Protein AF-A0A564YQL5-F1 (afdb_monomer_lite)

Secondary structure (DSSP, 8-state):
---HHHHHHTT-EEEEEEEPTT--HHHHHHHHHHHHHHHHHHSPPPPPEEEEEEE--SSSS---EEEEEEEGGG-HHHH--S--TTTS-EEEESPPPTT--EEEEEEEHHIIIIIIHHHHHHH-----------TTEEETTSSTTSPEEEE---TT--HHHHHHHHHHHHHHHHHHHHHHTTPPTTSHHHHHHHH-GGG--

Organism: Hymenolepis diminuta (NCBI:txid6216)

Structure (mmCIF, N/CA/C/O backbone):
data_AF-A0A564YQL5-F1
#
_entry.id   AF-A0A564YQL5-F1
#
loop_
_atom_site.group_PDB
_atom_site.id
_atom_site.type_symbol
_atom_site.label_atom_id
_atom_site.label_alt_id
_atom_site.label_comp_id
_atom_site.label_asym_id
_atom_site.label_entity_id
_atom_site.label_seq_id
_atom_site.pdbx_PDB_ins_code
_atom_site.Cartn_x
_atom_site.Cartn_y
_atom_site.Cartn_z
_atom_site.occupancy
_atom_site.B_iso_or_equiv
_atom_site.auth_seq_id
_atom_site.auth_comp_id
_atom_site.auth_asym_id
_atom_site.auth_atom_id
_atom_site.pdbx_PDB_model_num
ATOM 1 N N . MET A 1 1 ? -9.753 12.239 30.298 1.00 57.88 1 MET A N 1
ATOM 2 C CA . MET A 1 1 ? -9.026 11.292 29.425 1.00 57.88 1 MET A CA 1
ATOM 3 C C . MET A 1 1 ? -10.009 10.770 28.396 1.00 57.88 1 MET A C 1
ATOM 5 O O . MET A 1 1 ? -11.088 10.356 28.800 1.00 57.88 1 MET A O 1
ATOM 9 N N . SER A 1 2 ? -9.681 10.845 27.106 1.00 73.75 2 SER A N 1
ATOM 10 C CA . SER A 1 2 ? -10.539 10.307 26.041 1.00 73.75 2 SER A CA 1
ATOM 11 C C . SER A 1 2 ? -10.636 8.788 26.146 1.00 73.75 2 SER A C 1
ATOM 13 O O . SER A 1 2 ? -9.661 8.123 26.507 1.00 73.75 2 SER A O 1
ATOM 15 N N . ARG A 1 3 ? -11.812 8.236 25.844 1.00 80.94 3 ARG A N 1
ATOM 16 C CA . ARG A 1 3 ? -12.050 6.788 25.901 1.00 80.94 3 ARG A CA 1
ATOM 17 C C . ARG A 1 3 ? -11.268 6.071 24.806 1.00 80.94 3 ARG A C 1
ATOM 19 O O . ARG A 1 3 ? -11.038 6.623 23.731 1.00 80.94 3 ARG A O 1
ATOM 26 N N . ARG A 1 4 ? -10.896 4.809 25.025 1.00 85.69 4 ARG A N 1
ATOM 27 C CA . ARG A 1 4 ? -10.165 4.024 24.014 1.00 85.69 4 ARG A CA 1
ATOM 28 C C . ARG A 1 4 ? -11.011 3.819 22.765 1.00 85.69 4 ARG A C 1
ATOM 30 O O . ARG A 1 4 ? -10.478 3.833 21.663 1.00 85.69 4 ARG A O 1
ATOM 37 N N . VAL A 1 5 ? -12.330 3.700 22.926 1.00 84.94 5 VAL A N 1
ATOM 38 C CA . VAL A 1 5 ? -13.277 3.639 21.800 1.00 84.94 5 VAL A CA 1
ATOM 39 C C . VAL A 1 5 ? -13.274 4.936 20.986 1.00 84.94 5 VAL A C 1
ATOM 41 O O . VAL A 1 5 ? -13.321 4.890 19.760 1.00 84.94 5 VAL A O 1
ATOM 44 N N . GLU A 1 6 ? -13.189 6.092 21.644 1.00 87.38 6 GLU A N 1
ATOM 45 C CA . GLU A 1 6 ? -13.103 7.392 20.966 1.00 87.38 6 GLU A CA 1
ATOM 46 C C . GLU A 1 6 ? -11.772 7.526 20.225 1.00 87.38 6 GLU A C 1
ATOM 48 O O . GLU A 1 6 ? -11.762 7.880 19.050 1.00 87.38 6 GLU A O 1
ATOM 53 N N . LEU A 1 7 ? -10.662 7.141 20.862 1.00 88.25 7 LEU A N 1
ATOM 54 C CA . LEU A 1 7 ? -9.344 7.105 20.220 1.00 88.25 7 LEU A CA 1
ATOM 55 C C . LEU A 1 7 ? -9.319 6.165 19.009 1.00 88.25 7 LEU A C 1
ATOM 57 O O . LEU A 1 7 ? -8.704 6.484 17.994 1.00 88.25 7 LEU A O 1
ATOM 61 N N . PHE A 1 8 ? -10.008 5.026 19.089 1.00 88.31 8 PHE A N 1
ATOM 62 C CA . PHE A 1 8 ? -10.121 4.094 17.972 1.00 88.31 8 PHE A CA 1
ATOM 63 C C . PHE A 1 8 ? -10.922 4.691 16.807 1.00 88.31 8 PHE A C 1
ATOM 65 O O . PHE A 1 8 ? -10.552 4.510 15.650 1.00 88.31 8 PHE A O 1
ATOM 72 N N . ARG A 1 9 ? -11.975 5.469 17.092 1.00 87.25 9 ARG A N 1
ATOM 73 C CA . ARG A 1 9 ? -12.720 6.216 16.062 1.00 87.25 9 ARG A CA 1
ATOM 74 C C . ARG A 1 9 ? -11.869 7.299 15.400 1.00 87.25 9 ARG A C 1
ATOM 76 O O . ARG A 1 9 ? -12.020 7.523 14.206 1.00 87.25 9 ARG A O 1
ATOM 83 N N . CYS A 1 10 ? -10.935 7.910 16.126 1.00 89.19 10 CYS A N 1
ATOM 84 C CA . CYS A 1 10 ? -9.989 8.864 15.543 1.00 89.19 10 CYS A CA 1
ATOM 85 C C . CYS A 1 10 ? -9.001 8.221 14.552 1.00 89.19 10 CYS A C 1
ATOM 87 O O . CYS A 1 10 ? -8.374 8.938 13.780 1.00 89.19 10 CYS A O 1
ATOM 89 N N . LEU A 1 11 ? -8.861 6.888 14.539 1.00 88.62 11 LEU A N 1
ATOM 90 C CA . LEU A 1 11 ? -7.996 6.166 13.598 1.00 88.62 11 LEU A CA 1
ATOM 91 C C . LEU A 1 11 ? -8.598 6.055 12.181 1.00 88.62 11 LEU A C 1
ATOM 93 O O . LEU A 1 11 ? -8.000 5.446 11.298 1.00 88.62 11 LEU A O 1
ATOM 97 N N . GLN A 1 12 ? -9.790 6.607 11.949 1.00 91.00 12 GLN A N 1
ATOM 98 C CA . GLN A 1 12 ? -10.441 6.580 10.642 1.00 91.00 12 GLN A CA 1
ATOM 99 C C . GLN A 1 12 ? -9.709 7.489 9.649 1.00 91.00 12 GLN A C 1
ATOM 101 O O . GLN A 1 12 ? -9.729 8.712 9.776 1.00 91.00 12 GLN A O 1
ATOM 106 N N . GLY A 1 13 ? -9.077 6.901 8.634 1.00 92.75 13 GLY A N 1
ATOM 107 C CA . GLY A 1 13 ? -8.306 7.674 7.666 1.00 92.75 13 GLY A CA 1
ATOM 108 C C . GLY A 1 13 ? -7.402 6.837 6.774 1.00 92.75 13 GLY A C 1
ATOM 109 O O . GLY A 1 13 ? -7.657 5.660 6.527 1.00 92.75 13 GLY A O 1
ATOM 110 N N . LEU A 1 14 ? -6.345 7.467 6.267 1.00 93.44 14 LEU A N 1
ATOM 111 C CA . LEU A 1 14 ? -5.331 6.829 5.434 1.00 93.44 14 LEU A CA 1
ATOM 112 C C . LEU A 1 14 ? -4.036 6.667 6.223 1.00 93.44 14 LEU A C 1
ATOM 114 O O . LEU A 1 14 ? -3.577 7.585 6.899 1.00 93.44 14 LEU A O 1
ATOM 118 N N . LEU A 1 15 ? -3.430 5.496 6.094 1.00 93.94 15 LEU A N 1
ATOM 119 C CA . LEU A 1 15 ? -2.173 5.132 6.716 1.00 93.94 15 LEU A CA 1
ATOM 120 C C . LEU A 1 15 ? -1.178 4.732 5.631 1.00 93.94 15 LEU A C 1
ATOM 122 O O . LEU A 1 15 ? -1.468 3.900 4.774 1.00 93.94 15 LEU A O 1
ATOM 126 N N . SER A 1 16 ? 0.017 5.305 5.699 1.00 93.69 16 SER A N 1
ATOM 127 C CA . SER A 1 16 ? 1.114 5.001 4.789 1.00 93.69 16 SER A CA 1
ATOM 128 C C . SER A 1 16 ? 2.162 4.168 5.524 1.00 93.69 16 SER A C 1
ATOM 130 O O . SER A 1 16 ? 2.729 4.626 6.516 1.00 93.69 16 SER A O 1
ATOM 132 N N . VAL A 1 17 ? 2.381 2.923 5.092 1.00 95.00 17 VAL A N 1
ATOM 133 C CA . VAL A 1 17 ? 3.261 1.965 5.783 1.00 95.00 17 VAL A CA 1
ATOM 134 C C . VAL A 1 17 ? 4.244 1.347 4.802 1.00 95.00 17 VAL A C 1
ATOM 136 O O . VAL A 1 17 ? 3.893 1.045 3.668 1.00 95.00 17 VAL A O 1
ATOM 139 N N . TYR A 1 18 ? 5.472 1.092 5.244 1.00 95.25 18 TYR A N 1
ATOM 140 C CA . TYR A 1 18 ? 6.425 0.312 4.462 1.00 95.25 18 TYR A CA 1
ATOM 141 C C . TYR A 1 18 ? 6.091 -1.192 4.507 1.00 95.25 18 TYR A C 1
ATOM 143 O O . TYR A 1 18 ? 6.100 -1.803 5.580 1.00 95.25 18 TYR A O 1
ATOM 151 N N . LYS A 1 19 ? 5.825 -1.795 3.342 1.00 94.44 19 LYS A N 1
ATOM 152 C CA . LYS A 1 19 ? 5.688 -3.246 3.158 1.00 94.44 19 LYS A CA 1
ATOM 153 C C . LYS A 1 19 ? 7.070 -3.858 2.869 1.00 94.44 19 LYS A C 1
ATOM 155 O O . LYS A 1 19 ? 7.714 -3.450 1.897 1.00 94.44 19 LYS A O 1
ATOM 160 N N . PRO A 1 20 ? 7.536 -4.835 3.667 1.00 92.94 20 PRO A N 1
ATOM 161 C CA . PRO A 1 20 ? 8.787 -5.540 3.396 1.00 92.94 20 PRO A CA 1
ATOM 162 C C . PRO A 1 20 ? 8.645 -6.530 2.221 1.00 92.94 20 PRO A C 1
ATOM 164 O O . PRO A 1 20 ? 7.533 -6.978 1.928 1.00 92.94 20 PRO A O 1
ATOM 167 N N . PRO A 1 21 ? 9.760 -6.905 1.564 1.00 91.25 21 PRO A N 1
ATOM 168 C CA . PRO A 1 21 ? 9.739 -7.880 0.477 1.00 91.25 21 PRO A CA 1
ATOM 169 C C . PRO A 1 21 ? 9.491 -9.301 1.005 1.00 91.25 21 PRO A C 1
ATOM 171 O O . PRO A 1 21 ? 9.842 -9.627 2.139 1.00 91.25 21 PRO A O 1
ATOM 174 N N . GLY A 1 22 ? 8.914 -10.160 0.168 1.00 89.31 22 GLY A N 1
ATOM 175 C CA . GLY A 1 22 ? 8.638 -11.570 0.464 1.00 89.31 22 GLY A CA 1
ATOM 176 C C . GLY A 1 22 ? 7.414 -11.807 1.348 1.00 89.31 22 GLY A C 1
ATOM 177 O O . GLY A 1 22 ? 7.197 -12.933 1.789 1.00 89.31 22 GLY A O 1
ATOM 178 N N . GLN A 1 23 ? 6.625 -10.768 1.635 1.00 89.81 23 GLN A N 1
ATOM 179 C CA . GLN A 1 23 ? 5.458 -10.884 2.497 1.00 89.81 23 GLN A CA 1
ATOM 180 C C . GLN A 1 23 ? 4.154 -10.803 1.705 1.00 89.81 23 GLN A C 1
ATOM 182 O O . GLN A 1 23 ? 3.885 -9.814 1.021 1.00 89.81 23 GLN A O 1
ATOM 187 N N . GLU A 1 24 ? 3.307 -11.812 1.887 1.00 91.75 24 GLU A N 1
ATOM 188 C CA . GLU A 1 24 ? 1.953 -11.827 1.343 1.00 91.75 24 GLU A CA 1
ATOM 189 C C . GLU A 1 24 ? 1.086 -10.731 1.980 1.00 91.75 24 GLU A C 1
ATOM 191 O O . GLU A 1 24 ? 1.109 -10.514 3.200 1.00 91.75 24 GLU A O 1
ATOM 196 N N . ILE A 1 25 ? 0.280 -10.050 1.163 1.00 91.44 25 ILE A N 1
ATOM 197 C CA . ILE A 1 25 ? -0.600 -8.956 1.609 1.00 91.44 25 ILE A CA 1
ATOM 198 C C . ILE A 1 25 ? -1.574 -9.428 2.696 1.00 91.44 25 ILE A C 1
ATOM 200 O O . ILE A 1 25 ? -1.781 -8.719 3.680 1.00 91.44 25 ILE A O 1
ATOM 204 N N . ALA A 1 26 ? -2.135 -10.634 2.572 1.00 91.88 26 ALA A N 1
ATOM 205 C CA . ALA A 1 26 ? -3.068 -11.181 3.557 1.00 91.88 26 ALA A CA 1
ATOM 206 C C . ALA A 1 26 ? -2.412 -11.344 4.939 1.00 91.88 26 ALA A C 1
ATOM 208 O O . ALA A 1 26 ? -2.969 -10.930 5.961 1.00 91.88 26 ALA A O 1
ATOM 209 N N . GLN A 1 27 ? -1.186 -11.870 4.967 1.00 92.94 27 GLN A N 1
ATOM 210 C CA . GLN A 1 27 ? -0.409 -12.025 6.196 1.00 92.94 27 GLN A CA 1
ATOM 211 C C . GLN A 1 27 ? -0.004 -10.670 6.776 1.00 92.94 27 GLN A C 1
ATOM 213 O O . GLN A 1 27 ? -0.064 -10.466 7.991 1.00 92.94 27 GLN A O 1
ATOM 218 N N . PHE A 1 28 ? 0.395 -9.728 5.919 1.00 93.31 28 PHE A N 1
ATOM 219 C CA . PHE A 1 28 ? 0.721 -8.365 6.327 1.00 93.31 28 PHE A CA 1
ATOM 220 C C . PHE A 1 28 ? -0.493 -7.653 6.939 1.00 93.31 28 PHE A C 1
ATOM 222 O O . PHE A 1 28 ? -0.376 -7.096 8.032 1.00 93.31 28 PHE A O 1
ATOM 229 N N . ARG A 1 29 ? -1.678 -7.780 6.327 1.00 93.25 29 ARG A N 1
ATOM 230 C CA . ARG A 1 29 ? -2.954 -7.281 6.859 1.00 93.25 29 ARG A CA 1
ATOM 231 C C . ARG A 1 29 ? -3.247 -7.843 8.243 1.00 93.25 29 ARG A C 1
ATOM 233 O O . ARG A 1 29 ? -3.472 -7.074 9.173 1.00 93.25 29 ARG A O 1
ATOM 240 N N . SER A 1 30 ? -3.206 -9.167 8.412 1.00 93.50 30 SER A N 1
ATOM 241 C CA . SER A 1 30 ? -3.471 -9.785 9.717 1.00 93.50 30 SER A CA 1
ATOM 242 C C . SER A 1 30 ? -2.447 -9.382 10.776 1.00 93.50 30 SER A C 1
ATOM 244 O O . SER A 1 30 ? -2.820 -9.185 11.931 1.00 93.50 30 SER A O 1
ATOM 246 N N . ARG A 1 31 ? -1.166 -9.233 10.419 1.00 94.38 31 ARG A N 1
ATOM 247 C CA . ARG A 1 31 ? -0.135 -8.759 11.356 1.00 94.38 31 ARG A CA 1
ATOM 248 C C . ARG A 1 31 ? -0.368 -7.311 11.770 1.00 94.38 31 ARG A C 1
ATOM 250 O O . ARG A 1 31 ? -0.259 -7.014 12.958 1.00 94.38 31 ARG A O 1
ATOM 257 N N . LEU A 1 32 ? -0.713 -6.439 10.824 1.00 93.69 32 LEU A N 1
ATOM 258 C CA . LEU A 1 32 ? -1.002 -5.037 11.104 1.00 93.69 32 LEU A CA 1
ATOM 259 C C . LEU A 1 32 ? -2.243 -4.893 11.992 1.00 93.69 32 LEU A C 1
ATOM 261 O O . LEU A 1 32 ? -2.167 -4.242 13.030 1.00 93.69 32 LEU A O 1
ATOM 265 N N . ALA A 1 33 ? -3.337 -5.580 11.655 1.00 94.06 33 ALA A N 1
ATOM 266 C CA . ALA A 1 33 ? -4.567 -5.580 12.447 1.00 94.06 33 ALA A CA 1
ATOM 267 C C . ALA A 1 33 ? -4.336 -6.091 13.879 1.00 94.06 33 ALA A C 1
ATOM 269 O O . ALA A 1 33 ? -4.750 -5.450 14.844 1.00 94.06 33 ALA A O 1
ATOM 270 N N . LYS A 1 34 ? -3.599 -7.203 14.039 1.00 95.06 34 LYS A N 1
ATOM 271 C CA . LYS A 1 34 ? -3.216 -7.729 15.361 1.00 95.06 34 LYS A CA 1
ATOM 272 C C . LYS A 1 34 ? -2.368 -6.733 16.148 1.00 95.06 34 LYS A C 1
ATOM 274 O O . LYS A 1 34 ? -2.587 -6.574 17.345 1.00 95.06 34 LYS A O 1
ATOM 279 N N . LYS A 1 35 ? -1.407 -6.067 15.498 1.00 94.50 35 LYS A N 1
ATOM 280 C CA . LYS A 1 35 ? -0.554 -5.067 16.152 1.00 94.50 35 LYS A CA 1
ATOM 281 C C . LYS A 1 35 ? -1.388 -3.888 16.651 1.00 94.50 35 LYS A C 1
ATOM 283 O O . LYS A 1 35 ? -1.284 -3.558 17.823 1.00 94.50 35 LYS A O 1
ATOM 288 N N . ILE A 1 36 ? -2.250 -3.323 15.804 1.00 92.88 36 ILE A N 1
ATOM 289 C CA . ILE A 1 36 ? -3.144 -2.217 16.175 1.00 92.88 36 ILE A CA 1
ATOM 290 C C . ILE A 1 36 ? -4.034 -2.629 17.354 1.00 92.88 36 ILE A C 1
ATOM 292 O O . ILE A 1 36 ? -4.001 -1.974 18.391 1.00 92.88 36 ILE A O 1
ATOM 296 N N . ALA A 1 37 ? -4.748 -3.754 17.254 1.00 92.81 37 ALA A N 1
ATOM 297 C CA . ALA A 1 37 ? -5.626 -4.224 18.326 1.00 92.81 37 ALA A CA 1
ATOM 298 C C . ALA A 1 37 ? -4.873 -4.433 19.656 1.00 92.81 37 ALA A C 1
ATOM 300 O O . ALA A 1 37 ? -5.353 -4.037 20.717 1.00 92.81 37 ALA A O 1
ATOM 301 N N . ASN A 1 38 ? -3.668 -5.010 19.614 1.00 93.38 38 ASN A N 1
ATOM 302 C CA . ASN A 1 38 ? -2.853 -5.216 20.810 1.00 93.38 38 ASN A CA 1
ATOM 303 C C . ASN A 1 38 ? -2.378 -3.898 21.436 1.00 93.38 38 ASN A C 1
ATOM 305 O O . ASN A 1 38 ? -2.419 -3.779 22.656 1.00 93.38 38 ASN A O 1
ATOM 309 N N . GLU A 1 39 ? -1.953 -2.915 20.638 1.00 92.94 39 GLU A N 1
ATOM 310 C CA . GLU A 1 39 ? -1.541 -1.604 21.160 1.00 92.94 39 GLU A CA 1
ATOM 311 C C . GLU A 1 39 ? -2.720 -0.851 21.797 1.00 92.94 39 GLU A C 1
ATOM 313 O O . GLU A 1 39 ? -2.582 -0.322 22.898 1.00 92.94 39 GLU A O 1
ATOM 318 N N . PHE A 1 40 ? -3.912 -0.892 21.192 1.00 90.75 40 PHE A N 1
ATOM 319 C CA . PHE A 1 40 ? -5.112 -0.293 21.794 1.00 90.75 40 PHE A CA 1
ATOM 320 C C . PHE A 1 40 ? -5.550 -0.997 23.084 1.00 90.75 40 PHE A C 1
ATOM 322 O O . PHE A 1 40 ? -6.028 -0.344 24.010 1.00 90.75 40 PHE A O 1
ATOM 329 N N . ASN A 1 41 ? -5.355 -2.314 23.183 1.00 89.88 41 ASN A N 1
ATOM 330 C CA . ASN A 1 41 ? -5.646 -3.062 24.407 1.00 89.88 41 ASN A CA 1
ATOM 331 C C . ASN A 1 41 ? -4.639 -2.787 25.543 1.00 89.88 41 ASN A C 1
ATOM 333 O O . ASN A 1 41 ? -4.999 -2.976 26.702 1.00 89.88 41 ASN A O 1
ATOM 337 N N . LYS A 1 42 ? -3.407 -2.340 25.243 1.00 90.69 42 LYS A N 1
ATOM 338 C CA . LYS A 1 42 ? -2.400 -1.951 26.255 1.00 90.69 42 LYS A CA 1
ATOM 339 C C . LYS A 1 42 ? -2.682 -0.594 26.903 1.00 90.69 42 LYS A C 1
ATOM 341 O O . LYS A 1 42 ? -2.148 -0.315 27.973 1.00 90.69 42 LYS A O 1
ATOM 346 N N . LEU A 1 43 ? -3.481 0.255 26.256 1.00 88.44 43 LEU A N 1
ATOM 347 C CA . LEU A 1 43 ? -3.883 1.545 26.814 1.00 88.44 43 LEU A CA 1
ATOM 348 C C . LEU A 1 43 ? -4.681 1.347 28.117 1.00 88.44 43 LEU A C 1
ATOM 350 O O . LEU A 1 43 ? -5.418 0.357 28.228 1.00 88.44 43 LEU A O 1
ATOM 354 N N . PRO A 1 44 ? -4.573 2.286 29.079 1.00 85.75 44 PRO A N 1
ATOM 355 C CA . PRO A 1 44 ? -5.228 2.171 30.381 1.00 85.75 44 PRO A CA 1
ATOM 356 C C . PRO A 1 44 ? -6.740 1.967 30.245 1.00 85.75 44 PRO A C 1
ATOM 358 O O . PRO A 1 44 ? -7.367 2.469 29.306 1.00 85.75 44 PRO A O 1
ATOM 361 N N . TRP A 1 45 ? -7.320 1.202 31.178 1.00 80.31 45 TRP A N 1
ATOM 362 C CA . TRP A 1 45 ? -8.755 0.925 31.169 1.00 80.31 45 TRP A CA 1
ATOM 363 C C . TRP A 1 45 ? -9.573 2.199 31.406 1.00 80.31 45 TRP A C 1
ATOM 365 O O . TRP A 1 45 ? -9.107 3.148 32.036 1.00 80.31 45 TRP A O 1
ATOM 375 N N . GLU A 1 46 ? -10.784 2.234 30.850 1.00 78.31 46 GLU A N 1
ATOM 376 C CA . GLU A 1 46 ? -11.687 3.374 31.021 1.00 78.31 46 GLU A CA 1
ATOM 377 C C . GLU A 1 46 ? -12.221 3.401 32.457 1.00 78.31 46 GLU A C 1
ATOM 379 O O . GLU A 1 46 ? -12.356 2.358 33.091 1.00 78.31 46 GLU A O 1
ATOM 384 N N . THR A 1 47 ? -12.536 4.585 32.980 1.00 75.62 47 THR A N 1
ATOM 385 C CA . THR A 1 47 ? -13.188 4.686 34.290 1.00 75.62 47 THR A CA 1
ATOM 386 C C . THR A 1 47 ? -14.534 3.965 34.248 1.00 75.62 47 THR A C 1
ATOM 388 O O . THR A 1 47 ? -15.295 4.136 33.290 1.00 75.62 47 THR A O 1
ATOM 391 N N . GLU A 1 48 ? -14.811 3.158 35.272 1.00 75.50 48 GLU A N 1
ATOM 392 C CA . GLU A 1 48 ? -16.049 2.389 35.376 1.00 75.50 48 GLU A CA 1
ATOM 393 C C . GLU A 1 48 ? -17.263 3.321 35.292 1.00 75.50 48 GLU A C 1
ATOM 395 O O . GLU A 1 48 ? -17.287 4.410 35.876 1.00 75.50 48 GLU A O 1
ATOM 400 N N . ARG A 1 49 ? -18.270 2.918 34.512 1.00 76.31 49 ARG A N 1
ATOM 401 C CA . ARG A 1 49 ? -19.506 3.692 34.401 1.00 76.31 49 ARG A CA 1
ATOM 402 C C . ARG A 1 49 ? -20.324 3.491 35.666 1.00 76.31 49 ARG A C 1
ATOM 404 O O . ARG A 1 49 ? -20.373 2.396 36.209 1.00 76.31 49 ARG A O 1
ATOM 411 N N . ILE A 1 50 ? -20.988 4.546 36.116 1.00 80.69 50 ILE A N 1
ATOM 412 C CA . ILE A 1 50 ? -21.928 4.470 37.232 1.00 80.69 50 ILE A CA 1
ATOM 413 C C . ILE A 1 50 ? -23.324 4.404 36.627 1.00 80.69 50 ILE A C 1
ATOM 415 O O . ILE A 1 50 ? -23.715 5.290 35.863 1.00 80.69 50 ILE A O 1
ATOM 419 N N . ARG A 1 51 ? -24.072 3.353 36.954 1.00 79.12 51 ARG A N 1
ATOM 420 C CA . ARG A 1 51 ? -25.470 3.200 36.572 1.00 79.12 51 ARG A CA 1
ATOM 421 C C . ARG A 1 51 ? -26.343 3.579 37.758 1.00 79.12 51 ARG A C 1
ATOM 423 O O . ARG A 1 51 ? -26.267 2.984 38.829 1.00 79.12 51 ARG A O 1
ATOM 430 N N . THR A 1 52 ? -27.203 4.567 37.560 1.00 79.56 52 THR A N 1
ATOM 431 C CA . THR A 1 52 ? -28.262 4.892 38.511 1.00 79.56 52 THR A CA 1
ATOM 432 C C . THR A 1 52 ? -29.439 3.956 38.287 1.00 79.56 52 THR A C 1
ATOM 434 O O . THR A 1 52 ? -30.027 3.912 37.205 1.00 79.56 52 THR A O 1
ATOM 437 N N . ARG A 1 53 ? -29.787 3.184 39.314 1.00 76.06 53 ARG A N 1
ATOM 438 C CA . ARG A 1 53 ? -30.980 2.348 39.332 1.00 76.06 53 ARG A CA 1
ATOM 439 C C . ARG A 1 53 ? -32.006 2.983 40.259 1.00 76.06 53 ARG A C 1
ATOM 441 O O . ARG A 1 53 ? -31.726 3.293 41.414 1.00 76.06 53 ARG A O 1
ATOM 448 N N . VAL A 1 54 ? -33.202 3.191 39.725 1.00 79.25 54 VAL A N 1
ATOM 449 C CA . VAL A 1 54 ? -34.339 3.684 40.498 1.00 79.25 54 VAL A CA 1
ATOM 450 C C . VAL A 1 54 ? -34.955 2.486 41.211 1.00 79.25 54 VAL A C 1
ATOM 452 O O . VAL A 1 54 ? -35.467 1.573 40.564 1.00 79.25 54 VAL A O 1
ATOM 455 N N . LEU A 1 55 ? -34.842 2.452 42.536 1.00 75.00 55 LEU A N 1
ATOM 456 C CA . LEU A 1 55 ? -35.439 1.413 43.363 1.00 75.00 55 LEU A CA 1
ATOM 457 C C . LEU A 1 55 ? -36.842 1.868 43.767 1.00 75.00 55 LEU A C 1
ATOM 459 O O . LEU A 1 55 ? -37.007 2.777 44.585 1.00 75.00 55 LEU A O 1
ATOM 463 N N . THR A 1 56 ? -37.860 1.233 43.190 1.00 65.38 56 THR A N 1
ATOM 464 C CA . THR A 1 56 ? -39.242 1.378 43.650 1.00 65.38 56 THR A CA 1
ATOM 465 C C . THR A 1 56 ? -39.404 0.508 44.891 1.00 65.38 56 THR A C 1
ATOM 467 O O . THR A 1 56 ? -39.350 -0.717 44.796 1.00 65.38 56 THR A O 1
ATOM 470 N N . LYS A 1 57 ? -39.542 1.120 46.073 1.00 61.69 57 LYS A N 1
ATOM 471 C CA . LYS A 1 57 ? -39.947 0.369 47.267 1.00 61.69 57 LYS A CA 1
ATOM 472 C C . LYS A 1 57 ? -41.392 -0.083 47.064 1.00 61.69 57 LYS A C 1
ATOM 474 O O . LYS A 1 57 ? -42.234 0.731 46.702 1.00 61.69 57 LYS A O 1
ATOM 479 N N . SER A 1 58 ? -41.643 -1.378 47.234 1.00 57.56 58 SER A N 1
ATOM 480 C CA . SER A 1 58 ? -42.930 -2.022 46.949 1.00 57.56 58 SER A CA 1
ATOM 481 C C . SER A 1 58 ? -44.024 -1.736 47.976 1.00 57.56 58 SER A C 1
ATOM 483 O O . SER A 1 58 ? -45.130 -2.211 47.777 1.00 57.56 58 SER A O 1
ATOM 485 N N . ASP A 1 59 ? -43.754 -0.936 49.007 1.00 57.50 59 ASP A N 1
ATOM 486 C CA . ASP A 1 59 ? -44.748 -0.516 49.989 1.00 57.50 59 ASP A CA 1
ATOM 487 C C . ASP A 1 59 ? -44.603 0.991 50.258 1.00 57.50 59 ASP A C 1
ATOM 489 O O . ASP A 1 59 ? -43.533 1.479 50.631 1.00 57.50 59 ASP A O 1
ATOM 493 N N . ASP A 1 60 ? -45.717 1.692 50.058 1.00 55.78 60 ASP A N 1
ATOM 494 C CA . ASP A 1 60 ? -46.002 3.107 50.306 1.00 55.78 60 ASP A CA 1
ATOM 495 C C . ASP A 1 60 ? -45.495 4.185 49.333 1.00 55.78 60 ASP A C 1
ATOM 497 O O . ASP A 1 60 ? -44.360 4.216 48.861 1.00 55.78 60 ASP A O 1
ATOM 501 N N . VAL A 1 61 ? -46.410 5.136 49.105 1.00 57.31 61 VAL A N 1
ATOM 502 C CA . VAL A 1 61 ? -46.382 6.346 48.263 1.00 57.31 61 VAL A CA 1
ATOM 503 C C . VAL A 1 61 ? -45.277 7.329 48.695 1.00 57.31 61 VAL A C 1
ATOM 505 O O . VAL A 1 61 ? -45.532 8.462 49.103 1.00 57.31 61 VAL A O 1
ATOM 508 N N . LYS A 1 62 ? -44.014 6.909 48.632 1.00 62.72 62 LYS A N 1
ATOM 509 C CA . LYS A 1 62 ? -42.841 7.761 48.852 1.00 62.72 62 LYS A CA 1
ATOM 510 C C . LYS A 1 62 ? -41.933 7.722 47.633 1.00 62.72 62 LYS A C 1
ATOM 512 O O . LYS A 1 62 ? -41.746 6.686 47.002 1.00 62.72 62 LYS A O 1
ATOM 517 N N . LEU A 1 63 ? -41.412 8.904 47.309 1.00 61.28 63 LEU A N 1
ATOM 518 C CA . LEU A 1 63 ? -40.566 9.198 46.155 1.00 61.28 63 LEU A CA 1
ATOM 519 C C . LEU A 1 63 ? -39.521 8.092 45.906 1.00 61.28 63 LEU A C 1
ATOM 521 O O . LEU A 1 63 ? -38.916 7.597 46.862 1.00 61.28 63 LEU A O 1
ATOM 525 N N . PRO A 1 64 ? -39.291 7.712 44.640 1.00 67.25 64 PRO A N 1
ATOM 526 C CA . PRO A 1 64 ? -38.371 6.634 44.310 1.00 67.25 64 PRO A CA 1
ATOM 527 C C . PRO A 1 64 ? -36.937 6.949 44.769 1.00 67.25 64 PRO A C 1
ATOM 529 O O . PRO A 1 64 ? -36.435 8.053 44.556 1.00 67.25 64 PRO A O 1
ATOM 532 N N . SER A 1 65 ? -36.268 5.968 45.386 1.00 71.56 65 SER A N 1
ATOM 533 C CA . SER A 1 65 ? -34.881 6.100 45.851 1.00 71.56 65 SER A CA 1
ATOM 534 C C . SER A 1 65 ? -33.915 5.787 44.710 1.00 71.56 65 SER A C 1
ATOM 536 O O . SER A 1 65 ? -34.031 4.745 44.061 1.00 71.56 65 SER A O 1
ATOM 538 N N . ILE A 1 66 ? -32.958 6.677 44.455 1.00 77.69 66 ILE A N 1
ATOM 539 C CA . ILE A 1 66 ? -31.948 6.501 43.407 1.00 77.69 66 ILE A CA 1
ATOM 540 C C . ILE A 1 66 ? -30.710 5.870 44.047 1.00 77.69 66 ILE A C 1
ATOM 542 O O . ILE A 1 66 ? -30.056 6.498 44.876 1.00 77.69 66 ILE A O 1
ATOM 546 N N . ALA A 1 67 ? -30.382 4.639 43.656 1.00 80.00 67 ALA A N 1
ATOM 547 C CA . ALA A 1 67 ? -29.134 3.982 44.027 1.00 80.00 67 ALA A CA 1
ATOM 548 C C . ALA A 1 67 ? -28.132 4.087 42.870 1.00 80.00 67 ALA A C 1
ATOM 550 O O . ALA A 1 67 ? -28.469 3.816 41.717 1.00 80.00 67 ALA A O 1
ATOM 551 N N . THR A 1 68 ? -26.901 4.495 43.165 1.00 80.12 68 THR A N 1
ATOM 552 C CA . THR A 1 68 ? -25.777 4.488 42.218 1.00 80.12 68 THR A CA 1
ATOM 553 C C . THR A 1 68 ? -24.971 3.212 42.400 1.00 80.12 68 THR A C 1
ATOM 555 O O . THR A 1 68 ? -24.343 3.030 43.440 1.00 80.12 68 THR A O 1
ATOM 558 N N . GLU A 1 69 ? -24.970 2.353 41.386 1.00 79.56 69 GLU A N 1
ATOM 559 C CA . GLU A 1 69 ? -24.172 1.127 41.332 1.00 79.56 69 GLU A CA 1
ATOM 560 C C . GLU A 1 69 ? -23.142 1.216 40.201 1.00 79.56 69 GLU A C 1
ATOM 562 O O . GLU A 1 69 ? -23.282 2.002 39.260 1.00 79.56 69 GLU A O 1
ATOM 567 N N . ILE A 1 70 ? -22.088 0.409 40.291 1.00 78.19 70 ILE A N 1
ATOM 568 C CA . ILE A 1 70 ? -21.078 0.300 39.238 1.00 78.19 70 ILE A CA 1
ATOM 569 C C . ILE A 1 70 ? -21.663 -0.529 38.090 1.00 78.19 70 ILE A C 1
ATOM 571 O O . ILE A 1 70 ? -22.232 -1.599 38.299 1.00 78.19 70 ILE A O 1
ATOM 575 N N . ASP A 1 71 ? -21.531 -0.030 36.867 1.00 79.94 71 ASP A N 1
ATOM 576 C CA . ASP A 1 71 ? -21.950 -0.727 35.661 1.00 79.94 71 ASP A CA 1
ATOM 577 C C . ASP A 1 71 ? -20.875 -1.734 35.236 1.00 79.94 71 ASP A C 1
ATOM 579 O O . ASP A 1 71 ? -19.805 -1.375 34.738 1.00 79.94 71 ASP A O 1
ATOM 583 N N . PHE A 1 72 ? -21.167 -3.019 35.428 1.00 80.00 72 PHE A N 1
ATOM 584 C CA . PHE A 1 72 ? -20.243 -4.108 35.108 1.00 80.00 72 PHE A CA 1
ATOM 585 C C . PHE A 1 72 ? -20.122 -4.398 33.608 1.00 80.00 72 PHE A C 1
ATOM 587 O O . PHE A 1 72 ? -19.250 -5.172 33.219 1.00 80.00 72 PHE A O 1
ATOM 594 N N . VAL A 1 73 ? -20.970 -3.800 32.758 1.00 79.56 73 VAL A N 1
ATOM 595 C CA . VAL A 1 73 ? -20.993 -4.088 31.314 1.00 79.56 73 VAL A CA 1
ATOM 596 C C . VAL A 1 73 ? -19.633 -3.830 30.669 1.00 79.56 73 VAL A C 1
ATOM 598 O O . VAL A 1 73 ? -19.179 -4.657 29.889 1.00 79.56 73 VAL A O 1
ATOM 601 N N . ASP A 1 74 ? -18.962 -2.736 31.039 1.00 76.88 74 ASP A N 1
ATOM 602 C CA . ASP A 1 74 ? -17.656 -2.340 30.495 1.00 76.88 74 ASP A CA 1
ATOM 603 C C . ASP A 1 74 ? -16.463 -2.859 31.333 1.00 76.88 74 ASP A C 1
ATOM 605 O O . ASP A 1 74 ? -15.330 -2.399 31.161 1.00 76.88 74 ASP A O 1
ATOM 609 N N . ASN A 1 75 ? -16.683 -3.799 32.260 1.00 81.81 75 ASN A N 1
ATOM 610 C CA . ASN A 1 75 ? -15.626 -4.329 33.122 1.00 81.81 75 ASN A CA 1
ATOM 611 C C . ASN A 1 75 ? -14.713 -5.313 32.351 1.00 81.81 75 ASN A C 1
ATOM 613 O O . ASN A 1 75 ? -15.212 -6.183 31.625 1.00 81.81 75 ASN A O 1
ATOM 617 N N . PRO A 1 76 ? -13.374 -5.233 32.512 1.00 81.44 76 PRO A N 1
ATOM 618 C CA . PRO A 1 76 ? -12.430 -6.098 31.801 1.00 81.44 76 PRO A CA 1
ATOM 619 C C . PRO A 1 76 ? -12.624 -7.591 32.085 1.00 81.44 76 PRO A C 1
ATOM 621 O O . PRO A 1 76 ? -12.322 -8.407 31.220 1.00 81.44 76 PRO A O 1
ATOM 624 N N . LEU A 1 77 ? -13.136 -7.964 33.262 1.00 84.25 77 LEU A N 1
ATOM 625 C CA . LEU A 1 77 ? -13.393 -9.364 33.613 1.00 84.25 77 LEU A CA 1
ATOM 626 C C . LEU A 1 77 ? -14.597 -9.950 32.864 1.00 84.25 77 LEU A C 1
ATOM 628 O O . LEU A 1 77 ? -14.678 -11.164 32.706 1.00 84.25 77 LEU A O 1
ATOM 632 N N . VAL A 1 78 ? -15.511 -9.097 32.391 1.00 85.25 78 VAL A N 1
ATOM 633 C CA . VAL A 1 78 ? -16.719 -9.507 31.663 1.00 85.25 78 VAL A CA 1
ATOM 634 C C . VAL A 1 78 ? -16.459 -9.519 30.156 1.00 85.25 78 VAL A C 1
ATOM 636 O O . VAL A 1 78 ? -16.710 -10.522 29.494 1.00 85.25 78 VAL A O 1
ATOM 639 N N . ILE A 1 79 ? -15.922 -8.422 29.610 1.00 83.25 79 ILE A N 1
ATOM 640 C CA . ILE A 1 79 ? -15.659 -8.282 28.165 1.00 83.25 79 ILE A CA 1
ATOM 641 C C . ILE A 1 79 ? -14.388 -9.034 27.741 1.00 83.25 79 ILE A C 1
ATOM 643 O O . ILE A 1 79 ? -14.275 -9.497 26.605 1.00 83.25 79 ILE A O 1
ATOM 647 N N . GLY A 1 80 ? -13.391 -9.121 28.622 1.00 85.94 80 GLY A N 1
ATOM 648 C CA . GLY A 1 80 ? -12.046 -9.542 28.252 1.00 85.94 80 GLY A CA 1
ATOM 649 C C . GLY A 1 80 ? -11.335 -8.478 27.410 1.00 85.94 80 GLY A C 1
ATOM 650 O O . GLY A 1 80 ? -11.236 -7.308 27.788 1.00 85.94 80 GLY A O 1
ATOM 651 N N . ARG A 1 81 ? -10.790 -8.878 26.254 1.00 85.69 81 ARG A N 1
ATOM 652 C CA . ARG A 1 81 ? -10.076 -7.955 25.354 1.00 85.69 81 ARG A CA 1
ATOM 653 C C . ARG A 1 81 ? -11.076 -7.084 24.604 1.00 85.69 81 ARG A C 1
ATOM 655 O O . ARG A 1 81 ? -11.925 -7.599 23.889 1.00 85.69 81 ARG A O 1
ATOM 662 N N . ARG A 1 82 ? -10.930 -5.763 24.727 1.00 86.00 82 ARG A N 1
ATOM 663 C CA . ARG A 1 82 ? -11.882 -4.799 24.162 1.00 86.00 82 ARG A CA 1
ATOM 664 C C . ARG A 1 82 ? -11.847 -4.726 22.636 1.00 86.00 82 ARG A C 1
ATOM 666 O O . ARG A 1 82 ? -12.899 -4.508 22.042 1.00 86.00 82 ARG A O 1
ATOM 673 N N . PHE A 1 83 ? -10.658 -4.851 22.045 1.00 89.75 83 PHE A N 1
ATOM 674 C CA . PHE A 1 83 ? -10.438 -4.793 20.600 1.00 89.75 83 PHE A CA 1
ATOM 675 C C . PHE A 1 83 ? -9.904 -6.126 20.086 1.00 89.75 83 PHE A C 1
ATOM 677 O O . PHE A 1 83 ? -8.877 -6.626 20.562 1.00 89.75 83 PHE A O 1
ATOM 684 N N . LEU A 1 84 ? -10.574 -6.679 19.082 1.00 90.94 84 LEU A N 1
ATOM 685 C CA . LEU A 1 84 ? -10.149 -7.866 18.356 1.00 90.94 84 LEU A CA 1
ATOM 686 C C . LEU A 1 84 ? -9.473 -7.473 17.042 1.00 90.94 84 LEU A C 1
ATOM 688 O O . LEU A 1 84 ? -9.642 -6.378 16.512 1.00 90.94 84 LEU A O 1
ATOM 692 N N . HIS A 1 85 ? -8.707 -8.400 16.470 1.00 87.94 85 HIS A N 1
ATOM 693 C CA . HIS A 1 85 ? -8.078 -8.175 15.166 1.00 87.94 85 HIS A CA 1
ATOM 694 C C . HIS A 1 85 ? -9.102 -8.014 14.028 1.00 87.94 85 HIS A C 1
ATOM 696 O O . HIS A 1 85 ? -8.750 -7.475 12.987 1.00 87.94 85 HIS A O 1
ATOM 702 N N . GLY A 1 86 ? -10.330 -8.522 14.198 1.00 87.31 86 GLY A N 1
ATOM 703 C CA . GLY A 1 86 ? -11.415 -8.394 13.221 1.00 87.31 86 GLY A CA 1
ATOM 704 C C . GLY A 1 86 ? -12.092 -7.023 13.236 1.00 87.31 86 GLY A C 1
ATOM 705 O O . GLY A 1 86 ? -12.634 -6.616 12.217 1.00 87.31 86 GLY A O 1
ATOM 706 N N . ASP A 1 87 ? -11.994 -6.291 14.348 1.00 88.44 87 ASP A N 1
ATOM 707 C CA . ASP A 1 87 ? -12.615 -4.969 14.501 1.00 88.44 87 ASP A CA 1
ATOM 708 C C . ASP A 1 87 ? -11.852 -3.889 13.718 1.00 88.44 87 ASP A C 1
ATOM 710 O O . ASP A 1 87 ? -12.373 -2.814 13.421 1.00 88.44 87 ASP A O 1
ATOM 714 N N . VAL A 1 88 ? -10.588 -4.165 13.382 1.00 90.75 88 VAL A N 1
ATOM 715 C CA . VAL A 1 88 ? -9.740 -3.259 12.610 1.00 90.75 88 VAL A CA 1
ATOM 716 C C . VAL A 1 88 ? -10.010 -3.468 11.123 1.00 90.75 88 VAL A C 1
ATOM 718 O O . VAL A 1 88 ? -9.404 -4.320 10.471 1.00 90.75 88 VAL A O 1
ATOM 721 N N . VAL A 1 89 ? -10.914 -2.658 10.578 1.00 92.06 89 VAL A N 1
ATOM 722 C CA . VAL A 1 89 ? -11.187 -2.620 9.138 1.00 92.06 89 VAL A CA 1
ATOM 723 C C . VAL A 1 89 ? -9.994 -1.987 8.421 1.00 92.06 89 VAL A C 1
ATOM 725 O O . VAL A 1 89 ? -9.656 -0.829 8.670 1.00 92.06 89 VAL A O 1
ATOM 728 N N . LEU A 1 90 ? -9.348 -2.761 7.545 1.00 93.88 90 LEU A N 1
ATOM 729 C CA . LEU A 1 90 ? -8.199 -2.340 6.743 1.00 93.88 90 LEU A CA 1
ATOM 730 C C . LEU A 1 90 ? -8.445 -2.672 5.273 1.00 93.88 90 LEU A C 1
ATOM 732 O O . LEU A 1 90 ? -8.652 -3.842 4.939 1.00 93.88 90 LEU A O 1
AT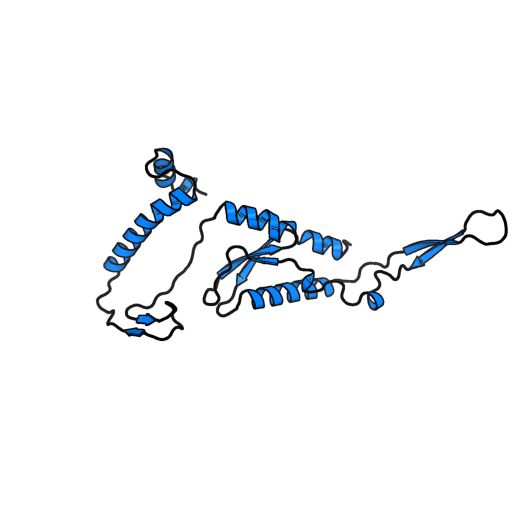OM 736 N N . ASN A 1 91 ? -8.334 -1.671 4.402 1.00 93.88 91 ASN A N 1
ATOM 737 C CA . ASN A 1 91 ? -8.339 -1.858 2.954 1.00 93.88 91 ASN A CA 1
ATOM 738 C C . ASN A 1 91 ? -7.002 -1.422 2.347 1.00 93.88 91 ASN A C 1
ATOM 740 O O . ASN A 1 91 ? -6.475 -0.365 2.683 1.00 93.88 91 ASN A O 1
ATOM 744 N N . PHE A 1 92 ? -6.443 -2.241 1.463 1.00 92.75 92 PHE A N 1
ATOM 745 C CA . PHE A 1 92 ? -5.152 -1.984 0.832 1.00 92.75 92 PHE A CA 1
ATOM 746 C C . PHE A 1 92 ? -5.383 -1.356 -0.533 1.00 92.75 92 PHE A C 1
ATOM 748 O O . PHE A 1 92 ? -5.976 -1.980 -1.409 1.00 92.75 92 PHE A O 1
ATOM 755 N N . ILE A 1 93 ? -4.897 -0.132 -0.714 1.00 92.00 93 ILE A N 1
ATOM 756 C CA . ILE A 1 93 ? -5.036 0.585 -1.978 1.00 92.00 93 ILE A CA 1
ATOM 757 C C . ILE A 1 93 ? -3.870 0.179 -2.871 1.00 92.00 93 ILE A C 1
ATOM 759 O O . ILE A 1 93 ? -2.715 0.350 -2.481 1.00 92.00 93 ILE A O 1
ATOM 763 N N . ASP A 1 94 ? -4.179 -0.372 -4.046 1.00 89.94 94 ASP A N 1
ATOM 764 C CA . ASP A 1 94 ? -3.203 -0.851 -5.031 1.00 89.94 94 ASP A CA 1
ATOM 765 C C . ASP A 1 94 ? -2.094 -1.713 -4.403 1.00 89.94 94 ASP A C 1
ATOM 767 O O . ASP A 1 94 ? -0.939 -1.286 -4.299 1.00 89.94 94 ASP A O 1
ATOM 771 N N . PRO A 1 95 ? -2.446 -2.914 -3.917 1.00 91.56 95 PRO A N 1
ATOM 772 C CA . PRO A 1 95 ? -1.561 -3.696 -3.077 1.00 91.56 95 PRO A CA 1
ATOM 773 C C . PRO A 1 95 ? -0.274 -4.091 -3.813 1.00 91.56 95 PRO A C 1
ATOM 775 O O . PRO A 1 95 ? -0.306 -4.651 -4.910 1.00 91.56 95 PRO A O 1
ATOM 778 N N . LEU A 1 96 ? 0.872 -3.832 -3.179 1.00 92.44 96 LEU A N 1
ATOM 779 C CA . LEU A 1 96 ? 2.171 -4.247 -3.697 1.00 92.44 96 LEU A CA 1
ATOM 780 C C . LEU A 1 96 ? 2.241 -5.778 -3.751 1.00 92.44 96 LEU A C 1
ATOM 782 O O . LEU A 1 96 ? 1.862 -6.431 -2.773 1.00 92.44 96 LEU A O 1
ATOM 786 N N . PRO A 1 97 ? 2.790 -6.360 -4.828 1.00 90.50 97 PRO A N 1
ATOM 787 C CA . PRO A 1 97 ? 2.979 -7.800 -4.924 1.00 90.50 97 PRO A CA 1
ATOM 788 C C . PRO A 1 97 ? 4.027 -8.291 -3.921 1.00 90.50 97 PRO A C 1
ATOM 790 O O . PRO A 1 97 ? 4.749 -7.511 -3.296 1.00 90.50 97 PRO A O 1
ATOM 793 N N . ASP A 1 98 ? 4.111 -9.603 -3.739 1.00 91.44 98 ASP A N 1
ATOM 794 C CA . ASP A 1 98 ? 4.904 -10.208 -2.661 1.00 91.44 98 ASP A CA 1
ATOM 795 C C . ASP A 1 98 ? 6.408 -10.022 -2.848 1.00 91.44 98 ASP A C 1
ATOM 797 O O . ASP A 1 98 ? 7.137 -9.848 -1.879 1.00 91.44 98 ASP A O 1
ATOM 801 N N . TYR A 1 99 ? 6.879 -9.987 -4.093 1.00 89.00 99 TYR A N 1
ATOM 802 C CA . TYR A 1 99 ? 8.287 -9.751 -4.419 1.00 89.00 99 TYR A CA 1
ATOM 803 C C . TYR A 1 99 ? 8.704 -8.279 -4.301 1.00 89.00 99 TYR A C 1
ATOM 805 O O . TYR A 1 99 ? 9.896 -7.980 -4.324 1.00 89.00 99 TYR A O 1
ATOM 813 N N . ALA A 1 100 ? 7.743 -7.357 -4.219 1.00 91.25 100 ALA A N 1
ATOM 814 C CA . ALA A 1 100 ? 8.013 -5.932 -4.139 1.00 91.25 100 ALA A CA 1
ATOM 815 C C . ALA A 1 100 ? 8.030 -5.461 -2.684 1.00 91.25 100 ALA A C 1
ATOM 817 O O . ALA A 1 100 ? 7.312 -5.971 -1.823 1.00 91.25 100 ALA A O 1
ATOM 818 N N . SER A 1 101 ? 8.827 -4.431 -2.434 1.00 93.38 101 SER A N 1
ATOM 819 C CA . SER A 1 101 ? 8.831 -3.686 -1.183 1.00 93.38 101 SER A CA 1
ATOM 820 C C . SER A 1 101 ? 8.635 -2.206 -1.457 1.00 93.38 101 SER A C 1
ATOM 822 O O . SER A 1 101 ? 8.895 -1.724 -2.561 1.00 93.38 101 SER A O 1
ATOM 824 N N . GLY A 1 102 ? 8.169 -1.476 -0.450 1.00 94.62 102 GLY A N 1
ATOM 825 C CA . GLY A 1 102 ? 7.979 -0.039 -0.577 1.00 94.62 102 GLY A CA 1
ATOM 826 C C . GLY A 1 102 ? 6.778 0.473 0.188 1.00 94.62 102 GLY A C 1
ATOM 827 O O . GLY A 1 102 ? 6.313 -0.141 1.146 1.00 94.62 102 GLY A O 1
ATOM 828 N N . LEU A 1 103 ? 6.303 1.636 -0.238 1.00 94.75 103 LEU A N 1
ATOM 829 C CA . LEU A 1 103 ? 5.171 2.309 0.370 1.00 94.75 103 LEU A CA 1
ATOM 830 C C . LEU A 1 103 ? 3.868 1.595 0.008 1.00 94.75 103 LEU A C 1
ATOM 832 O O . LEU A 1 103 ? 3.547 1.436 -1.166 1.00 94.75 103 LEU A O 1
ATOM 836 N N . GLN A 1 104 ? 3.110 1.209 1.023 1.00 94.31 104 GLN A N 1
ATOM 837 C CA . GLN A 1 104 ? 1.775 0.656 0.901 1.00 94.31 104 GLN A CA 1
ATOM 838 C C . GLN A 1 104 ? 0.792 1.600 1.583 1.00 94.31 104 GLN A C 1
ATOM 840 O O . GLN A 1 104 ? 0.872 1.832 2.793 1.00 94.31 104 GLN A O 1
ATOM 845 N N . LEU A 1 105 ? -0.153 2.116 0.802 1.00 94.12 105 LEU A N 1
ATOM 846 C CA . LEU A 1 105 ? -1.244 2.923 1.322 1.00 94.12 105 LEU A CA 1
ATOM 847 C C . LEU A 1 105 ? -2.387 2.014 1.787 1.00 94.12 105 LEU A C 1
ATOM 849 O O . LEU A 1 105 ? -2.745 1.042 1.111 1.00 94.12 105 LEU A O 1
ATOM 853 N N . ILE A 1 106 ? -2.927 2.314 2.964 1.00 94.62 106 ILE A N 1
ATOM 854 C CA . ILE A 1 106 ? -3.940 1.513 3.646 1.00 94.62 106 ILE A CA 1
ATOM 855 C C . ILE A 1 106 ? -5.035 2.449 4.152 1.00 94.62 106 ILE A C 1
ATOM 857 O O . ILE A 1 106 ? -4.761 3.385 4.897 1.00 94.62 106 ILE A O 1
ATOM 861 N N . GLY A 1 107 ? -6.280 2.190 3.774 1.00 95.12 107 GLY A N 1
ATOM 862 C CA . GLY A 1 107 ? -7.447 2.808 4.390 1.00 95.12 107 GLY A CA 1
ATOM 863 C C . GLY A 1 107 ? -7.791 2.106 5.700 1.00 95.12 107 GLY A C 1
ATOM 864 O O . GLY A 1 107 ? -7.881 0.879 5.738 1.00 95.12 107 GLY A O 1
ATOM 865 N N . VAL A 1 108 ? -7.969 2.877 6.769 1.00 94.69 108 VAL A N 1
ATOM 866 C CA . VAL A 1 108 ? -8.265 2.385 8.119 1.00 94.69 108 VAL A CA 1
ATOM 867 C C . VAL A 1 108 ? -9.649 2.853 8.563 1.00 94.69 108 VAL A C 1
ATOM 869 O O . VAL A 1 108 ? -10.010 4.020 8.388 1.00 94.69 108 VAL A O 1
ATOM 872 N N . GLY A 1 109 ? -10.415 1.937 9.160 1.00 91.56 109 GLY A N 1
ATOM 873 C CA . GLY A 1 109 ? -11.795 2.174 9.587 1.00 91.56 109 GLY A CA 1
ATOM 874 C C . GLY A 1 109 ? -12.759 2.292 8.406 1.00 91.56 109 GLY A C 1
ATOM 875 O O . GLY A 1 109 ? -12.349 2.210 7.259 1.00 91.56 109 GLY A O 1
ATOM 876 N N . GLU A 1 110 ? -14.049 2.493 8.661 1.00 88.44 110 GLU A N 1
ATOM 877 C CA . GLU A 1 110 ? -15.063 2.504 7.593 1.00 88.44 110 GLU A CA 1
ATOM 878 C C . GLU A 1 110 ? -14.841 3.640 6.580 1.00 88.44 110 GLU A C 1
ATOM 880 O O . GLU A 1 110 ? -14.803 3.409 5.374 1.00 88.44 110 GLU A O 1
ATOM 885 N N . VAL A 1 111 ? -14.606 4.864 7.058 1.00 89.75 111 VAL A N 1
ATOM 886 C CA . VAL A 1 111 ? -14.394 6.026 6.177 1.00 89.75 111 VAL A CA 1
ATOM 887 C C . VAL A 1 111 ? -13.119 5.867 5.346 1.00 89.75 111 VAL 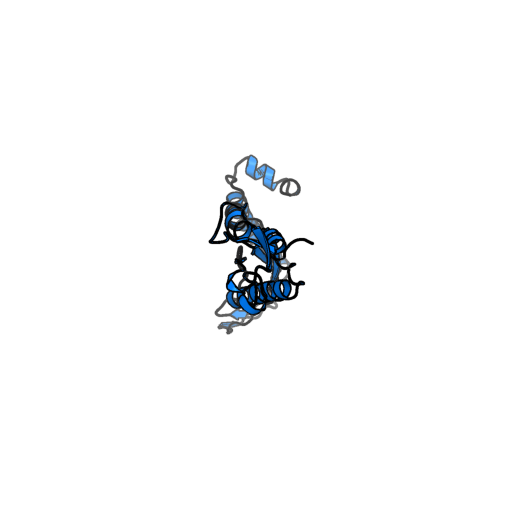A C 1
ATOM 889 O O . VAL A 1 111 ? -13.128 6.078 4.133 1.00 89.75 111 VAL A O 1
ATOM 892 N N . GLY A 1 112 ? -12.018 5.461 5.982 1.00 90.19 112 GLY A N 1
ATOM 893 C CA . GLY A 1 112 ? -10.739 5.293 5.301 1.00 90.19 112 GLY A CA 1
ATOM 894 C C . GLY A 1 112 ? -10.722 4.107 4.344 1.00 90.19 112 GLY A C 1
ATOM 895 O O . GLY A 1 112 ? -10.251 4.229 3.214 1.00 90.19 112 GLY A O 1
ATOM 896 N N . ALA A 1 113 ? -11.248 2.965 4.788 1.00 89.81 113 ALA A N 1
ATOM 897 C CA . ALA A 1 113 ? -11.225 1.715 4.040 1.00 89.81 113 ALA A CA 1
ATOM 898 C C . ALA A 1 113 ? -12.185 1.691 2.849 1.00 89.81 113 ALA A C 1
ATOM 900 O O . ALA A 1 113 ? -11.928 0.924 1.931 1.00 89.81 113 ALA A O 1
ATOM 901 N N . TYR A 1 114 ? -13.248 2.502 2.853 1.00 90.50 114 TYR A N 1
ATOM 902 C CA . TYR A 1 114 ? -14.193 2.589 1.739 1.00 90.50 114 TYR A CA 1
ATOM 903 C C . TYR A 1 114 ? -14.063 3.930 1.012 1.00 90.50 114 TYR A C 1
ATOM 905 O O . TYR A 1 114 ? -13.467 3.980 -0.062 1.00 90.50 114 TYR A O 1
ATOM 913 N N . ALA A 1 115 ? -14.522 5.033 1.616 1.00 91.56 115 ALA A N 1
ATOM 914 C CA . ALA A 1 115 ? -14.658 6.322 0.932 1.00 91.56 115 ALA A CA 1
ATOM 915 C C . ALA A 1 115 ? -13.329 6.873 0.389 1.00 91.56 115 ALA A C 1
ATOM 917 O O . ALA A 1 115 ? -13.247 7.250 -0.781 1.00 91.56 115 ALA A O 1
ATOM 918 N N . TYR A 1 116 ? -12.272 6.895 1.209 1.00 92.00 116 TYR A N 1
ATOM 919 C CA . TYR A 1 116 ? -10.968 7.383 0.748 1.00 92.00 116 TYR A CA 1
ATOM 920 C C . TYR A 1 116 ? -10.285 6.413 -0.212 1.00 92.00 116 TYR A C 1
ATOM 922 O O . TYR A 1 116 ? -9.663 6.855 -1.177 1.00 92.00 116 TYR A O 1
ATOM 930 N N . SER A 1 117 ? -10.427 5.105 0.004 1.00 90.00 117 SER A N 1
ATOM 931 C CA . SER A 1 117 ? -9.869 4.110 -0.914 1.00 90.00 117 SER A CA 1
ATOM 932 C C . SER A 1 117 ? -10.485 4.197 -2.314 1.00 90.00 117 SER A C 1
ATOM 934 O O . SER A 1 117 ? -9.749 4.207 -3.300 1.00 90.00 117 SER A O 1
ATOM 936 N N . ASP A 1 118 ? -11.806 4.380 -2.401 1.00 90.25 118 ASP A N 1
ATOM 937 C CA . ASP A 1 118 ? -12.532 4.521 -3.661 1.00 90.25 118 ASP A CA 1
ATOM 938 C C . ASP A 1 118 ? -12.162 5.823 -4.368 1.00 90.25 118 ASP A C 1
ATOM 940 O O . ASP A 1 118 ? -11.944 5.832 -5.579 1.00 90.25 118 ASP A O 1
ATOM 944 N N . ALA A 1 119 ? -12.059 6.928 -3.623 1.00 90.25 119 ALA A N 1
ATOM 945 C CA . ALA A 1 119 ? -11.636 8.210 -4.177 1.00 90.25 119 ALA A CA 1
ATOM 946 C C . ALA A 1 119 ? -10.228 8.119 -4.786 1.00 90.25 119 ALA A C 1
ATOM 948 O O . ALA A 1 119 ? -9.993 8.607 -5.892 1.00 90.25 119 ALA A O 1
ATOM 949 N N . ILE A 1 120 ? -9.303 7.444 -4.098 1.00 89.38 120 ILE A N 1
ATOM 950 C CA . ILE A 1 120 ? -7.933 7.271 -4.583 1.00 89.38 120 ILE A CA 1
ATOM 951 C C . ILE A 1 120 ? -7.878 6.352 -5.798 1.00 89.38 120 ILE A C 1
ATOM 953 O O . ILE A 1 120 ? -7.167 6.652 -6.758 1.00 89.38 120 ILE A O 1
ATOM 957 N N . HIS A 1 121 ? -8.659 5.273 -5.789 1.00 85.81 121 HIS A N 1
ATOM 958 C CA . HIS A 1 121 ? -8.737 4.361 -6.921 1.00 85.81 121 HIS A CA 1
ATOM 959 C C . HIS A 1 121 ? -9.313 5.044 -8.171 1.00 85.81 121 HIS A C 1
ATOM 961 O O . HIS A 1 121 ? -8.827 4.811 -9.273 1.00 85.81 121 HIS A O 1
ATOM 967 N N . ARG A 1 122 ? -10.294 5.943 -8.012 1.00 85.31 122 ARG A N 1
ATOM 968 C CA . ARG A 1 122 ? -10.875 6.717 -9.126 1.00 85.31 122 ARG A CA 1
ATOM 969 C C . ARG A 1 122 ? -9.920 7.763 -9.699 1.00 85.31 122 ARG A C 1
ATOM 971 O O . ARG A 1 122 ? -9.909 7.961 -10.907 1.00 85.31 122 ARG A O 1
ATOM 978 N N . ASN A 1 123 ? -9.131 8.419 -8.850 1.00 81.56 123 ASN A N 1
ATOM 979 C CA . ASN A 1 123 ? -8.248 9.513 -9.267 1.00 81.56 123 ASN A CA 1
ATOM 980 C C . ASN A 1 123 ? -6.893 9.046 -9.830 1.00 81.56 123 ASN A C 1
ATOM 982 O O . ASN A 1 123 ? -6.138 9.880 -10.314 1.00 81.56 123 ASN A O 1
ATOM 986 N N . VAL A 1 124 ? -6.584 7.744 -9.744 1.00 75.31 124 VAL A N 1
ATOM 987 C CA . VAL A 1 124 ? -5.368 7.065 -10.237 1.00 75.31 124 VAL A CA 1
ATOM 988 C C . VAL A 1 124 ? -4.103 7.940 -10.192 1.00 75.31 124 VAL A C 1
ATOM 990 O O . VAL A 1 124 ? -3.666 8.507 -11.194 1.00 75.31 124 VAL A O 1
ATOM 993 N N . TYR A 1 125 ? -3.467 8.012 -9.025 1.00 81.81 125 TYR A N 1
ATOM 994 C CA . TYR A 1 125 ? -2.259 8.819 -8.831 1.00 81.81 125 TYR A CA 1
ATOM 995 C C . TYR A 1 125 ? -1.007 8.216 -9.495 1.00 81.81 125 TYR A C 1
ATOM 997 O O . TYR A 1 125 ? -0.891 6.987 -9.603 1.00 81.81 125 TYR A O 1
ATOM 1005 N N . PRO A 1 126 ? -0.033 9.056 -9.903 1.00 80.88 126 PRO A N 1
ATOM 1006 C CA . PRO A 1 126 ? 1.253 8.580 -10.395 1.00 80.88 126 PRO A CA 1
ATOM 1007 C C . PRO A 1 126 ? 2.019 7.844 -9.290 1.00 80.88 126 PRO A C 1
ATOM 1009 O O . PRO A 1 126 ? 2.059 8.273 -8.137 1.00 80.88 126 PRO A O 1
ATOM 1012 N N . LYS A 1 127 ? 2.651 6.726 -9.656 1.00 86.19 127 LYS A N 1
ATOM 1013 C CA . LYS A 1 127 ? 3.434 5.884 -8.745 1.00 86.19 127 LYS A CA 1
ATOM 1014 C C . LYS A 1 127 ? 4.859 5.773 -9.260 1.00 86.19 127 LYS A C 1
ATOM 1016 O O . LYS A 1 127 ? 5.076 5.446 -10.426 1.00 86.19 127 LYS A O 1
ATOM 1021 N N . SER A 1 128 ? 5.817 6.004 -8.375 1.00 89.56 128 SER A N 1
ATOM 1022 C CA . SER A 1 128 ? 7.242 5.923 -8.688 1.00 89.56 128 SER A CA 1
ATOM 1023 C C . SER A 1 128 ? 7.826 4.649 -8.100 1.00 89.56 128 SER A C 1
ATOM 1025 O O . SER A 1 128 ? 7.736 4.416 -6.896 1.00 89.56 128 SER A O 1
ATOM 1027 N N . TYR A 1 129 ? 8.446 3.833 -8.949 1.00 91.56 129 TYR A N 1
ATOM 1028 C CA . TYR A 1 129 ? 9.079 2.579 -8.553 1.00 91.56 129 TYR A CA 1
ATOM 1029 C C . TYR A 1 129 ? 10.567 2.611 -8.879 1.00 91.56 129 TYR A C 1
ATOM 1031 O O . TYR A 1 129 ? 10.971 3.082 -9.941 1.00 91.56 129 TYR A O 1
ATOM 1039 N N . HIS A 1 130 ? 11.377 2.057 -7.981 1.00 93.19 130 HIS A N 1
ATOM 1040 C CA . HIS A 1 130 ? 12.784 1.791 -8.239 1.00 93.19 130 HIS A CA 1
ATOM 1041 C C . HIS A 1 130 ? 12.952 0.320 -8.627 1.00 93.19 130 HIS A C 1
ATOM 1043 O O . HIS A 1 130 ? 12.686 -0.571 -7.820 1.00 93.19 130 HIS A O 1
ATOM 1049 N N . LEU A 1 131 ? 13.371 0.067 -9.867 1.00 90.50 131 LEU A N 1
ATOM 1050 C CA . LEU A 1 131 ? 13.505 -1.279 -10.420 1.00 90.50 131 LEU A CA 1
ATOM 1051 C C . LEU A 1 131 ? 14.978 -1.630 -10.619 1.00 90.50 131 LEU A C 1
ATOM 1053 O O . LEU A 1 131 ? 15.740 -0.851 -11.188 1.00 90.50 131 LEU A O 1
ATOM 1057 N N . ILE A 1 132 ? 15.359 -2.833 -10.193 1.00 90.62 132 ILE A N 1
ATOM 1058 C CA . ILE A 1 132 ? 16.683 -3.408 -10.439 1.00 90.62 132 ILE A CA 1
ATOM 1059 C C . ILE A 1 132 ? 16.478 -4.652 -11.299 1.00 90.62 132 ILE A C 1
ATOM 1061 O O . ILE A 1 132 ? 15.784 -5.584 -10.899 1.00 90.62 132 ILE A O 1
ATOM 1065 N N . GLY A 1 133 ? 17.062 -4.645 -12.495 1.00 89.50 133 GLY A N 1
ATOM 1066 C CA . GLY A 1 133 ? 16.961 -5.736 -13.460 1.00 89.50 133 GLY A CA 1
ATOM 1067 C C . GLY A 1 133 ? 18.312 -6.388 -13.727 1.00 89.50 133 GLY A C 1
ATOM 1068 O O . GLY A 1 133 ? 19.357 -5.746 -13.631 1.00 89.50 133 GLY A O 1
ATOM 1069 N N . MET A 1 134 ? 18.283 -7.666 -14.102 1.00 90.56 134 MET A N 1
ATOM 1070 C CA . MET A 1 134 ? 19.460 -8.401 -14.567 1.00 90.56 134 MET A CA 1
ATOM 1071 C C . MET A 1 134 ? 19.379 -8.592 -16.078 1.00 90.56 134 MET A C 1
ATOM 1073 O O . MET A 1 134 ? 18.370 -9.066 -16.596 1.00 90.56 134 MET A O 1
ATOM 1077 N N . PHE A 1 135 ? 20.451 -8.263 -16.793 1.00 91.38 135 PHE A N 1
ATOM 1078 C CA . PHE A 1 135 ? 20.516 -8.490 -18.233 1.00 91.38 135 PHE A CA 1
ATOM 1079 C C . PHE A 1 135 ? 20.954 -9.917 -18.576 1.00 91.38 135 PHE A C 1
ATOM 1081 O O . PHE A 1 135 ? 21.672 -10.573 -17.817 1.00 91.38 135 PHE A O 1
ATOM 1088 N N . GLY A 1 136 ? 20.536 -10.389 -19.753 1.00 91.94 136 GLY A N 1
ATOM 1089 C CA . GLY A 1 136 ? 20.935 -11.693 -20.287 1.00 91.94 136 GLY A CA 1
ATOM 1090 C C . GLY A 1 136 ? 20.355 -12.895 -19.540 1.00 91.94 136 GLY A C 1
ATOM 1091 O O . GLY A 1 136 ? 20.849 -14.003 -19.716 1.00 91.94 136 GLY A O 1
ATOM 1092 N N . HIS A 1 137 ? 19.336 -12.684 -18.708 1.00 92.31 137 HIS A N 1
ATOM 1093 C CA . HIS A 1 137 ? 18.601 -13.734 -18.012 1.00 92.31 137 HIS A CA 1
ATOM 1094 C C . HIS A 1 137 ? 17.110 -13.518 -18.249 1.00 92.31 137 HIS A C 1
ATOM 1096 O O . HIS A 1 137 ? 16.610 -12.413 -18.051 1.00 92.31 137 HIS A O 1
ATOM 1102 N N . ALA A 1 138 ? 16.410 -14.570 -18.656 1.00 92.44 138 ALA A N 1
ATOM 1103 C CA . ALA A 1 138 ? 14.957 -14.589 -18.705 1.00 92.44 138 ALA A CA 1
ATOM 1104 C C . ALA A 1 138 ? 14.459 -15.696 -17.779 1.00 92.44 138 ALA A C 1
ATOM 1106 O O . ALA A 1 138 ? 14.888 -16.849 -17.891 1.00 92.44 138 ALA A O 1
ATOM 1107 N N . SER A 1 139 ? 13.581 -15.334 -16.849 1.00 93.75 139 SER A N 1
ATOM 1108 C CA . SER A 1 139 ? 12.973 -16.259 -15.899 1.00 93.75 139 SER A CA 1
ATOM 1109 C C . SER A 1 139 ? 11.521 -16.550 -16.262 1.00 93.75 139 SER A C 1
ATOM 1111 O O . SER A 1 139 ? 10.865 -15.750 -16.925 1.00 93.75 139 SER A O 1
ATOM 1113 N N . SER A 1 140 ? 11.003 -17.684 -15.794 1.00 93.12 140 SER A N 1
ATOM 1114 C CA . SER A 1 140 ? 9.622 -18.115 -16.051 1.00 93.12 140 SER A CA 1
ATOM 1115 C C . SER A 1 140 ? 8.567 -17.129 -15.564 1.00 93.12 140 SER A C 1
ATOM 1117 O O . SER A 1 140 ? 7.537 -16.951 -16.205 1.00 93.12 140 SER A O 1
ATOM 1119 N N . ASN A 1 141 ? 8.844 -16.465 -14.443 1.00 89.00 141 ASN A N 1
ATOM 1120 C CA . ASN A 1 141 ? 7.895 -15.577 -13.778 1.00 89.00 141 ASN A CA 1
ATOM 1121 C C . ASN A 1 141 ? 8.271 -14.100 -13.965 1.00 89.00 141 ASN A C 1
ATOM 1123 O O . ASN A 1 141 ? 7.717 -13.250 -13.278 1.00 89.00 141 ASN A O 1
ATOM 1127 N N . ASN A 1 142 ? 9.241 -13.787 -14.835 1.00 85.38 142 ASN A N 1
ATOM 1128 C CA . ASN A 1 142 ? 9.815 -12.444 -15.023 1.00 85.38 142 ASN A CA 1
ATOM 1129 C C . ASN A 1 142 ? 10.377 -11.789 -13.741 1.00 85.38 142 ASN A C 1
ATOM 1131 O O . ASN A 1 142 ? 10.622 -10.585 -13.702 1.00 85.38 142 ASN A O 1
ATOM 1135 N N . LEU A 1 143 ? 10.603 -12.581 -12.690 1.00 87.62 143 LEU A N 1
ATOM 1136 C CA . LEU A 1 143 ? 11.190 -12.164 -11.417 1.00 87.62 143 LEU A CA 1
ATOM 1137 C C . LEU A 1 143 ? 12.605 -12.716 -11.277 1.00 87.62 143 LEU A C 1
ATOM 1139 O O . LEU A 1 143 ? 12.924 -13.768 -11.834 1.00 87.62 143 LEU A O 1
ATOM 1143 N N . SER A 1 144 ? 13.441 -12.055 -10.480 1.00 84.19 144 SER A N 1
ATOM 1144 C CA . SER A 1 144 ? 14.808 -12.513 -10.194 1.00 84.19 144 SER A CA 1
ATOM 1145 C C . SER A 1 144 ? 14.853 -13.861 -9.466 1.00 84.19 144 SER A C 1
ATOM 1147 O O . SER A 1 144 ? 15.802 -14.615 -9.646 1.00 84.19 144 SER A O 1
ATOM 1149 N N . THR A 1 145 ? 13.824 -14.178 -8.676 1.00 86.00 145 THR A N 1
ATOM 1150 C CA . THR A 1 145 ? 13.698 -15.434 -7.916 1.00 86.00 145 THR A CA 1
ATOM 1151 C C . THR A 1 145 ? 13.177 -16.604 -8.760 1.00 86.00 145 THR A C 1
ATOM 1153 O O . THR A 1 145 ? 13.224 -17.749 -8.322 1.00 86.00 145 THR A O 1
ATOM 1156 N N . GLY A 1 146 ? 12.640 -16.337 -9.955 1.00 87.38 146 GLY A N 1
ATOM 1157 C CA . GLY A 1 146 ? 12.051 -17.369 -10.807 1.00 87.38 146 GLY A CA 1
ATOM 1158 C C . GLY A 1 146 ? 13.095 -18.290 -11.442 1.00 87.38 146 GLY A C 1
ATOM 1159 O O . GLY A 1 146 ? 14.255 -17.916 -11.613 1.00 87.38 146 GLY A O 1
ATOM 1160 N N . SER A 1 147 ? 12.662 -19.484 -11.856 1.00 92.88 147 SER A N 1
ATOM 1161 C CA . SER A 1 147 ? 13.517 -20.413 -12.605 1.00 92.88 147 SER A CA 1
ATOM 1162 C C . SER A 1 147 ? 13.994 -19.782 -13.918 1.00 92.88 147 SER A C 1
ATOM 1164 O O . SER A 1 147 ? 13.212 -19.137 -14.620 1.00 92.88 147 SER A O 1
ATOM 1166 N N . ILE A 1 148 ? 15.283 -19.927 -14.236 1.00 93.94 148 ILE A N 1
ATOM 1167 C CA . ILE A 1 148 ? 15.882 -19.349 -15.444 1.00 93.94 148 ILE A CA 1
ATOM 1168 C C . ILE A 1 148 ? 15.529 -20.241 -16.633 1.00 93.94 148 ILE A C 1
ATOM 1170 O O . ILE A 1 148 ? 15.926 -21.402 -16.673 1.00 93.94 148 ILE A O 1
ATOM 1174 N N . ILE A 1 149 ? 14.817 -19.678 -17.608 1.00 95.12 149 ILE A N 1
ATOM 1175 C CA . ILE A 1 149 ? 14.470 -20.360 -18.860 1.00 95.12 149 ILE A CA 1
ATOM 1176 C C . ILE A 1 149 ? 15.575 -20.156 -19.893 1.00 95.12 149 ILE A C 1
ATOM 1178 O O . ILE A 1 149 ? 15.935 -21.077 -20.620 1.00 95.12 149 ILE A O 1
ATOM 1182 N N . TYR A 1 150 ? 16.112 -18.938 -19.975 1.00 93.25 150 TYR A N 1
ATOM 1183 C CA . TYR A 1 150 ? 17.058 -18.573 -21.022 1.00 93.25 150 TYR A CA 1
ATOM 1184 C C . TYR A 1 150 ? 18.173 -17.678 -20.495 1.00 93.25 150 TYR A C 1
ATOM 1186 O O . TYR A 1 150 ? 17.958 -16.810 -19.642 1.00 93.25 150 TYR A O 1
ATOM 1194 N N . ARG A 1 151 ? 19.376 -17.884 -21.037 1.00 94.75 151 ARG A N 1
ATOM 1195 C CA . ARG A 1 151 ? 20.575 -17.126 -20.693 1.00 94.75 151 ARG A CA 1
ATOM 1196 C C . ARG A 1 151 ? 21.316 -16.704 -21.954 1.00 94.75 151 ARG A C 1
ATOM 1198 O O . ARG A 1 151 ? 21.587 -17.528 -22.821 1.00 94.75 151 ARG A O 1
ATOM 1205 N N . SER A 1 152 ? 21.697 -15.434 -22.026 1.00 94.00 152 SER A N 1
ATOM 1206 C CA . SER A 1 152 ? 22.471 -14.868 -23.131 1.00 94.00 152 SER A C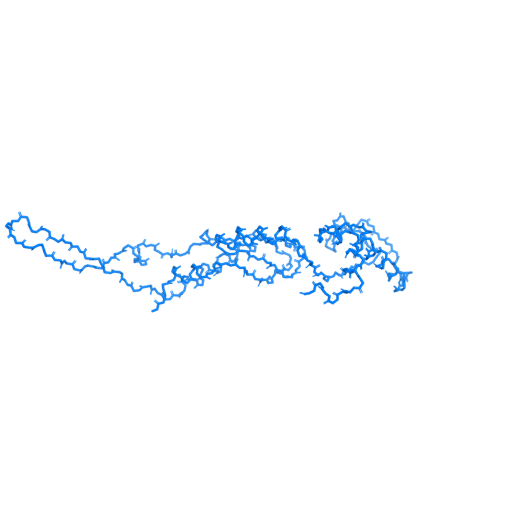A 1
ATOM 1207 C C . SER A 1 152 ? 23.603 -13.970 -22.625 1.00 94.00 152 SER A C 1
ATOM 1209 O O . SER A 1 152 ? 23.502 -13.381 -21.544 1.00 94.00 152 SER A O 1
ATOM 1211 N N . PRO A 1 153 ? 24.696 -13.814 -23.392 1.00 95.12 153 PRO A N 1
ATOM 1212 C CA . PRO A 1 153 ? 25.744 -12.862 -23.045 1.00 95.12 153 PRO A CA 1
ATOM 1213 C C . PRO A 1 153 ? 25.192 -11.431 -23.080 1.00 95.12 153 PRO A C 1
ATOM 1215 O O . PRO A 1 153 ? 24.464 -11.070 -23.996 1.00 95.12 153 PRO A O 1
ATOM 1218 N N . TRP A 1 154 ? 25.565 -10.599 -22.108 1.00 93.12 154 TRP A N 1
ATOM 1219 C CA . TRP A 1 154 ? 25.041 -9.231 -21.952 1.00 93.12 154 TRP A CA 1
ATOM 1220 C C . TRP A 1 154 ? 26.096 -8.133 -22.149 1.00 93.12 154 TRP A C 1
ATOM 1222 O O . TRP A 1 154 ? 25.755 -6.958 -22.190 1.00 93.12 154 TRP A O 1
ATOM 1232 N N . LYS A 1 155 ? 27.377 -8.489 -22.322 1.00 93.50 155 LYS A N 1
ATOM 1233 C CA . LYS A 1 155 ? 28.498 -7.528 -22.431 1.00 93.50 155 LYS A CA 1
ATOM 1234 C C . LYS A 1 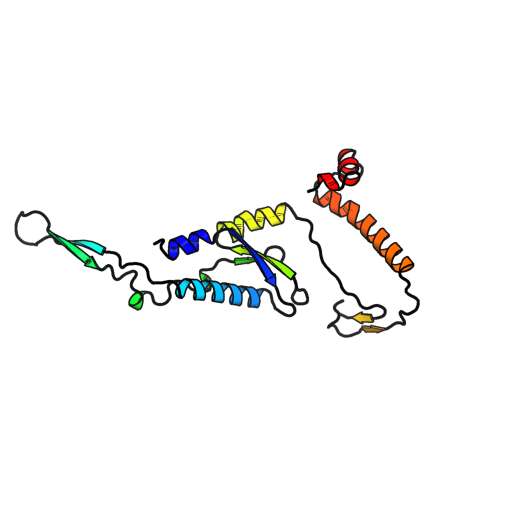155 ? 28.354 -6.512 -23.575 1.00 93.50 155 LYS A C 1
ATOM 1236 O O . LYS A 1 155 ? 28.979 -5.463 -23.550 1.00 93.50 155 LYS A O 1
ATOM 1241 N N . HIS A 1 156 ? 27.541 -6.825 -24.583 1.00 93.12 156 HIS A N 1
ATOM 1242 C CA . HIS A 1 156 ? 27.271 -5.953 -25.729 1.00 93.12 156 HIS A CA 1
ATOM 1243 C C . HIS A 1 156 ? 26.242 -4.841 -25.433 1.00 93.12 156 HIS A C 1
ATOM 1245 O O . HIS A 1 156 ? 25.966 -4.001 -26.305 1.00 93.12 156 HIS A O 1
ATOM 1251 N N . ILE A 1 157 ? 25.626 -4.862 -24.246 1.00 93.88 157 ILE A N 1
ATOM 1252 C CA . ILE A 1 157 ? 24.666 -3.864 -23.783 1.00 93.88 157 ILE A CA 1
ATOM 1253 C C . ILE A 1 157 ? 25.451 -2.677 -23.232 1.00 93.88 157 ILE A C 1
ATOM 1255 O O . ILE A 1 157 ? 26.218 -2.800 -22.282 1.00 93.88 157 ILE A O 1
ATOM 1259 N N . THR A 1 158 ? 25.245 -1.516 -23.841 1.00 95.31 158 THR A N 1
ATOM 1260 C CA . THR A 1 158 ? 25.876 -0.258 -23.443 1.00 95.31 158 THR A CA 1
ATOM 1261 C C . THR A 1 158 ? 24.812 0.720 -22.963 1.00 95.31 158 THR A C 1
ATOM 1263 O O . THR A 1 158 ? 23.655 0.652 -23.386 1.00 95.31 158 THR A O 1
ATOM 1266 N N . ARG A 1 159 ? 25.202 1.664 -22.103 1.00 94.06 159 ARG A N 1
ATOM 1267 C CA . ARG A 1 159 ? 24.288 2.678 -21.562 1.00 94.06 159 ARG A CA 1
ATOM 1268 C C . ARG A 1 159 ? 23.513 3.457 -22.643 1.00 94.06 159 ARG A C 1
ATOM 1270 O O . ARG A 1 159 ? 22.294 3.501 -22.531 1.00 94.06 159 ARG A O 1
ATOM 1277 N N . PRO A 1 160 ? 24.127 3.910 -23.758 1.00 96.69 160 PRO A N 1
ATOM 1278 C CA . PRO A 1 160 ? 23.383 4.595 -24.820 1.00 96.69 160 PRO A CA 1
ATOM 1279 C C . PRO A 1 160 ? 22.272 3.747 -25.462 1.00 96.69 160 PRO A C 1
ATOM 1281 O O . PRO A 1 160 ? 21.242 4.278 -25.875 1.00 96.69 160 PRO A O 1
ATOM 1284 N N . LYS A 1 161 ? 22.454 2.419 -25.552 1.00 95.31 161 LYS A N 1
ATOM 1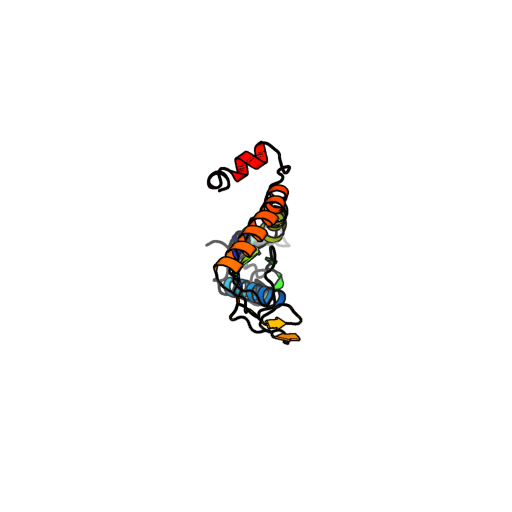285 C CA . LYS A 1 161 ? 21.411 1.515 -26.066 1.00 95.31 161 LYS A CA 1
ATOM 1286 C C . LYS A 1 161 ? 20.233 1.435 -25.098 1.00 95.31 161 LYS A C 1
ATOM 1288 O O . LYS A 1 161 ? 19.089 1.441 -25.543 1.00 95.31 161 LYS A O 1
ATOM 1293 N N . ILE A 1 162 ? 20.517 1.381 -23.797 1.00 93.94 162 ILE A N 1
ATOM 1294 C CA . ILE A 1 162 ? 19.495 1.376 -22.746 1.00 93.94 162 ILE A CA 1
ATOM 1295 C C . ILE A 1 162 ? 18.738 2.706 -22.748 1.00 93.94 162 ILE A C 1
ATOM 1297 O O . ILE A 1 162 ? 17.513 2.693 -22.802 1.00 93.94 162 ILE A O 1
ATOM 1301 N N . ASP A 1 163 ? 19.445 3.836 -22.777 1.00 95.75 163 ASP A N 1
ATOM 1302 C CA . ASP A 1 163 ? 18.832 5.168 -22.753 1.00 95.75 163 ASP A CA 1
ATOM 1303 C C . ASP A 1 163 ? 17.876 5.368 -23.940 1.00 95.75 163 ASP A C 1
ATOM 1305 O O . ASP A 1 163 ? 16.769 5.876 -23.769 1.00 95.75 163 ASP A O 1
ATOM 1309 N N . ARG A 1 164 ? 18.236 4.876 -25.137 1.00 96.25 164 ARG A N 1
ATOM 1310 C CA . ARG A 1 164 ? 17.343 4.887 -26.310 1.00 96.25 164 ARG A CA 1
ATOM 1311 C C . ARG A 1 164 ? 16.058 4.082 -26.075 1.00 96.25 164 ARG A C 1
ATOM 1313 O O . ARG A 1 164 ? 14.981 4.523 -26.476 1.00 96.25 164 ARG A O 1
ATOM 1320 N N . ILE A 1 165 ? 16.158 2.908 -25.449 1.00 94.31 165 ILE A N 1
ATOM 1321 C CA . ILE A 1 165 ? 14.993 2.066 -25.135 1.00 94.31 165 ILE A CA 1
ATOM 1322 C C . ILE A 1 165 ? 14.116 2.748 -24.082 1.00 94.31 165 ILE A C 1
ATOM 1324 O O . ILE A 1 165 ? 12.901 2.815 -24.262 1.00 94.31 165 ILE A O 1
ATOM 1328 N N . ILE A 1 166 ? 14.718 3.295 -23.022 1.00 92.88 166 ILE A N 1
ATOM 1329 C CA . ILE A 1 166 ? 14.001 4.016 -21.964 1.00 92.88 166 ILE A CA 1
ATOM 1330 C C . ILE A 1 166 ? 13.278 5.232 -22.543 1.00 92.88 166 ILE A C 1
ATOM 1332 O O . ILE A 1 166 ? 12.092 5.397 -22.280 1.00 92.88 166 ILE A O 1
ATOM 1336 N N . ALA A 1 167 ? 13.936 6.033 -23.383 1.00 93.44 167 ALA A N 1
ATOM 1337 C CA . ALA A 1 167 ? 13.311 7.177 -24.044 1.00 93.44 167 ALA A CA 1
ATOM 1338 C C . ALA A 1 167 ? 12.113 6.755 -24.916 1.00 93.44 167 ALA A C 1
ATOM 1340 O O . ALA A 1 167 ? 11.058 7.388 -24.877 1.00 93.44 167 ALA A O 1
ATOM 1341 N N . SER A 1 168 ? 12.231 5.649 -25.663 1.00 93.44 168 SER A N 1
ATOM 1342 C CA . SER A 1 168 ? 11.107 5.104 -26.437 1.00 93.44 168 SER A CA 1
ATOM 1343 C C . SER A 1 168 ? 9.961 4.623 -25.539 1.00 93.44 168 SER A C 1
ATOM 1345 O O . SER A 1 168 ? 8.794 4.860 -25.856 1.00 93.44 168 SER A O 1
ATOM 1347 N N . LEU A 1 169 ? 10.272 3.981 -24.411 1.00 91.50 169 LEU A N 1
ATOM 1348 C CA . LEU A 1 169 ? 9.274 3.530 -23.444 1.00 91.50 169 LEU A CA 1
ATOM 1349 C C . LEU A 1 169 ? 8.558 4.715 -22.786 1.00 91.50 169 LEU A C 1
ATOM 1351 O O . LEU A 1 169 ? 7.332 4.719 -22.720 1.00 91.50 169 LEU A O 1
ATOM 1355 N N . GLN A 1 170 ? 9.302 5.737 -22.363 1.00 89.06 170 GLN A N 1
ATOM 1356 C CA . GLN A 1 170 ? 8.759 6.979 -21.812 1.00 89.06 170 GLN A CA 1
ATOM 1357 C C . GLN A 1 170 ? 7.834 7.674 -22.812 1.00 89.06 170 GLN A C 1
ATOM 1359 O O . GLN A 1 170 ? 6.735 8.086 -22.450 1.00 89.06 170 GLN A O 1
ATOM 1364 N N . PHE A 1 171 ? 8.230 7.742 -24.085 1.00 86.25 171 PHE A N 1
ATOM 1365 C CA . PHE A 1 171 ? 7.391 8.308 -25.138 1.00 86.25 171 PHE A CA 1
ATOM 1366 C C . PHE A 1 171 ? 6.065 7.548 -25.294 1.00 86.25 171 PHE A C 1
ATOM 1368 O O . PHE A 1 171 ? 5.009 8.173 -25.369 1.00 86.25 171 PHE A O 1
ATOM 1375 N N . LYS A 1 172 ? 6.094 6.208 -25.270 1.00 85.81 172 LYS A N 1
ATOM 1376 C CA . LYS A 1 172 ? 4.876 5.377 -25.307 1.00 85.81 172 LYS A CA 1
ATOM 1377 C C . LYS A 1 172 ? 4.019 5.534 -24.050 1.00 85.81 172 LYS A C 1
ATOM 1379 O O . LYS A 1 172 ? 2.799 5.568 -24.149 1.00 85.81 172 LYS A O 1
ATOM 1384 N N . ALA A 1 173 ? 4.638 5.645 -22.878 1.00 84.50 173 ALA A N 1
ATOM 1385 C CA . ALA A 1 173 ? 3.927 5.844 -21.618 1.00 84.50 173 ALA A CA 1
ATOM 1386 C C . ALA A 1 173 ? 3.259 7.230 -21.535 1.00 84.50 173 ALA A C 1
ATOM 1388 O O . ALA A 1 173 ? 2.242 7.385 -20.863 1.00 84.50 173 ALA A O 1
ATOM 1389 N N . ARG A 1 174 ? 3.786 8.231 -22.253 1.00 79.94 174 ARG A N 1
ATOM 1390 C 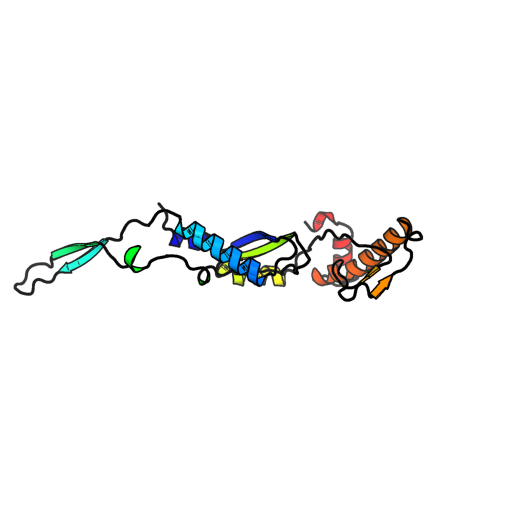CA . ARG A 1 174 ? 3.266 9.606 -22.258 1.00 79.94 174 ARG A CA 1
ATOM 1391 C C . ARG A 1 174 ? 1.817 9.698 -22.735 1.00 79.94 174 ARG A C 1
ATOM 1393 O O . ARG A 1 174 ? 1.029 10.425 -22.137 1.00 79.94 174 ARG A O 1
ATOM 1400 N N . SER A 1 175 ? 1.449 8.963 -23.785 1.00 77.25 175 SER A N 1
ATOM 1401 C CA . SER A 1 175 ? 0.066 8.949 -24.279 1.00 77.25 175 SER A CA 1
ATOM 1402 C C . SER A 1 175 ? -0.889 8.285 -23.283 1.00 77.25 175 SER A C 1
ATOM 1404 O O . SER A 1 175 ? -1.985 8.794 -23.065 1.00 77.25 175 SER A O 1
ATOM 1406 N N . ALA A 1 176 ? -0.456 7.206 -22.624 1.00 78.94 176 ALA A N 1
ATOM 1407 C CA . ALA A 1 176 ? -1.229 6.553 -21.568 1.00 78.94 176 ALA A CA 1
ATOM 1408 C C . ALA A 1 176 ? -1.421 7.468 -20.345 1.00 78.94 176 ALA A C 1
ATOM 1410 O O . ALA A 1 176 ? -2.524 7.560 -19.813 1.00 78.94 176 ALA A O 1
ATOM 1411 N N . SER A 1 177 ? -0.379 8.203 -19.945 1.00 78.12 177 SER A N 1
ATOM 1412 C CA . SER A 1 177 ? -0.446 9.156 -18.831 1.00 78.12 177 SER A CA 1
ATOM 1413 C C . SER A 1 177 ? -1.430 10.302 -19.092 1.00 78.12 177 SER A C 1
ATOM 1415 O O . SER A 1 177 ? -2.145 10.697 -18.175 1.00 78.12 177 SER A O 1
ATOM 1417 N N . LEU A 1 178 ? -1.513 10.809 -20.328 1.00 77.25 178 LEU A N 1
ATOM 1418 C CA . LEU A 1 178 ? -2.505 11.823 -20.706 1.00 77.25 178 LEU A CA 1
ATOM 1419 C C . LEU A 1 178 ? -3.940 11.307 -20.587 1.00 77.25 178 LEU A C 1
ATOM 1421 O O . LEU A 1 178 ? -4.797 11.998 -20.039 1.00 77.25 178 LEU A O 1
ATOM 1425 N N . LEU A 1 179 ? -4.188 10.090 -21.077 1.00 78.44 179 LEU A N 1
ATOM 1426 C CA . LEU A 1 179 ? -5.502 9.455 -20.980 1.00 78.44 179 LEU A CA 1
ATOM 1427 C C . LEU A 1 179 ? -5.909 9.244 -19.521 1.00 78.44 179 LEU A C 1
ATOM 1429 O O . LEU A 1 179 ? -7.050 9.513 -19.158 1.00 78.44 179 LEU A O 1
ATOM 1433 N N . GLN A 1 180 ? -4.965 8.822 -18.679 1.00 75.25 180 GLN A N 1
ATOM 1434 C CA . GLN A 1 180 ? -5.186 8.659 -17.245 1.00 75.25 180 GLN A CA 1
ATOM 1435 C C . GLN A 1 180 ? -5.505 9.991 -16.548 1.00 75.25 180 GLN A C 1
ATOM 1437 O O . GLN A 1 180 ? -6.320 10.018 -15.634 1.00 75.25 180 GLN A O 1
ATOM 1442 N N . ALA A 1 181 ? -4.932 11.103 -17.015 1.00 74.56 181 ALA A N 1
ATOM 1443 C CA . ALA A 1 181 ? -5.269 12.448 -16.548 1.00 74.56 181 ALA A CA 1
ATOM 1444 C C . ALA A 1 181 ? -6.610 12.983 -17.106 1.00 74.56 181 ALA A C 1
ATOM 1446 O O . ALA A 1 181 ? -6.959 14.136 -16.860 1.00 74.56 181 ALA A O 1
ATOM 1447 N N . GLY A 1 182 ? -7.353 12.186 -17.887 1.00 78.56 182 GLY A N 1
ATOM 1448 C CA . GLY A 1 182 ? -8.608 12.597 -18.523 1.00 78.56 182 GLY A CA 1
ATOM 1449 C C . GLY A 1 182 ? -8.427 13.576 -19.690 1.00 78.56 182 GLY A C 1
ATOM 1450 O O . GLY A 1 182 ? -9.387 14.222 -20.111 1.00 78.56 182 GLY A O 1
ATOM 1451 N N . LEU A 1 183 ? -7.206 13.711 -20.217 1.00 82.50 183 LEU A N 1
ATOM 1452 C CA . LEU A 1 183 ? -6.890 14.611 -21.323 1.00 82.50 183 LEU A CA 1
ATOM 1453 C C . LEU A 1 183 ? -6.970 13.872 -22.661 1.00 82.50 183 LEU A C 1
ATOM 1455 O O . LEU A 1 183 ? -6.442 12.773 -22.826 1.00 82.50 183 LEU A O 1
ATOM 1459 N N . ILE A 1 184 ? -7.592 14.512 -23.654 1.00 81.44 184 ILE A N 1
ATOM 1460 C CA . ILE A 1 184 ? -7.660 13.979 -25.018 1.00 81.44 184 ILE A CA 1
ATOM 1461 C C . ILE A 1 184 ? -6.273 14.125 -25.669 1.00 81.44 184 ILE A C 1
ATOM 1463 O O . ILE A 1 184 ? -5.760 15.252 -25.738 1.00 81.44 184 ILE A O 1
ATOM 1467 N N . PRO A 1 185 ? -5.657 13.034 -26.166 1.00 77.75 185 PRO A N 1
ATOM 1468 C CA . PRO A 1 185 ? -4.389 13.102 -26.885 1.00 77.75 185 PRO A CA 1
ATOM 1469 C C . PRO A 1 185 ? -4.477 14.053 -28.084 1.00 77.75 185 PRO A C 1
ATOM 1471 O O . PRO A 1 185 ? -5.508 14.125 -28.746 1.00 77.75 185 PRO A O 1
ATOM 1474 N N . ASN A 1 186 ? -3.394 14.777 -28.376 1.00 81.50 186 ASN A N 1
ATOM 1475 C CA . ASN A 1 186 ? -3.312 15.768 -29.463 1.00 81.50 186 ASN A CA 1
ATOM 1476 C C . ASN A 1 186 ? -4.237 16.993 -29.317 1.00 81.50 186 ASN A C 1
ATOM 1478 O O . ASN A 1 186 ? -4.413 17.747 -30.270 1.00 81.50 186 ASN A O 1
ATOM 1482 N N . SER A 1 187 ? -4.813 17.224 -28.135 1.00 87.56 187 SER A N 1
ATOM 1483 C CA . SER A 1 187 ? -5.496 18.484 -27.828 1.00 87.56 187 SER A CA 1
ATOM 1484 C C . SER A 1 187 ? -4.511 19.559 -27.358 1.00 87.56 187 SER A C 1
ATOM 1486 O O . SER A 1 187 ? -3.475 19.253 -26.764 1.00 87.56 187 SER A O 1
ATOM 1488 N N . GLN A 1 188 ? -4.870 20.831 -27.551 1.00 86.81 188 GLN A N 1
ATOM 1489 C CA . GLN A 1 188 ? -4.087 21.969 -27.054 1.00 86.81 188 GLN A CA 1
ATOM 1490 C C . GLN A 1 188 ? -3.852 21.885 -25.534 1.00 86.81 188 GLN A C 1
ATOM 1492 O O . GLN A 1 188 ? -2.735 22.076 -25.063 1.00 86.81 188 GLN A O 1
ATOM 1497 N N . LYS A 1 189 ? -4.882 21.495 -24.769 1.00 83.50 189 LYS A N 1
ATOM 1498 C CA . LYS A 1 189 ? -4.782 21.304 -23.311 1.00 83.50 189 LYS A CA 1
ATOM 1499 C C . LYS A 1 189 ? -3.774 20.217 -22.931 1.00 83.50 189 LYS A C 1
ATOM 1501 O O . LYS A 1 189 ? -3.024 20.382 -21.974 1.00 83.50 189 LYS A O 1
ATOM 1506 N N . ALA A 1 190 ? -3.741 19.113 -23.680 1.00 81.88 190 ALA A N 1
ATOM 1507 C CA . ALA A 1 190 ? -2.762 18.053 -23.463 1.00 81.88 190 ALA A CA 1
ATOM 1508 C C . ALA A 1 190 ? -1.333 18.519 -23.771 1.00 81.88 190 ALA A C 1
ATOM 1510 O O . ALA A 1 190 ? -0.414 18.159 -23.042 1.00 81.88 190 ALA A O 1
ATOM 1511 N N . PHE A 1 191 ? -1.143 19.332 -24.815 1.00 83.50 191 PHE A N 1
ATOM 1512 C CA . PHE A 1 191 ? 0.160 19.916 -25.134 1.00 83.50 191 PHE A CA 1
ATOM 1513 C C . PHE A 1 191 ? 0.659 20.831 -24.009 1.00 83.50 191 PHE A C 1
ATOM 1515 O O . PHE A 1 191 ? 1.784 20.659 -23.547 1.00 83.50 191 PHE A O 1
ATOM 1522 N N . GLU A 1 192 ? -0.193 21.730 -23.513 1.00 84.25 192 GLU A N 1
ATOM 1523 C CA . GLU A 1 192 ? 0.146 22.669 -22.435 1.00 84.25 192 GLU A CA 1
ATOM 1524 C C . GLU A 1 192 ? 0.501 21.965 -21.118 1.00 84.25 192 GLU A C 1
ATOM 1526 O O . GLU A 1 192 ? 1.483 22.329 -20.466 1.00 84.25 192 GLU A O 1
ATOM 1531 N N . ALA A 1 193 ? -0.255 20.925 -20.746 1.00 79.38 193 ALA A N 1
ATOM 1532 C CA . ALA A 1 193 ? 0.038 20.101 -19.571 1.00 79.38 193 ALA A CA 1
ATOM 1533 C C . ALA A 1 193 ? 1.390 19.377 -19.695 1.00 79.38 193 ALA A C 1
ATOM 1535 O O . ALA A 1 193 ? 2.099 19.172 -18.717 1.00 79.38 193 ALA A O 1
ATOM 1536 N N . LEU A 1 194 ? 1.758 18.998 -20.917 1.00 75.31 194 LEU A N 1
ATOM 1537 C CA . LEU A 1 194 ? 2.982 18.269 -21.217 1.00 75.31 194 LEU A CA 1
ATOM 1538 C C . LEU A 1 194 ? 4.218 19.148 -21.411 1.00 75.31 194 LEU A C 1
ATOM 1540 O O . LEU A 1 194 ? 5.330 18.632 -21.289 1.00 75.31 194 LEU A O 1
ATOM 1544 N N . SER A 1 195 ? 4.041 20.412 -21.795 1.00 79.62 195 SER A N 1
ATOM 1545 C CA . SER A 1 195 ? 5.131 21.367 -22.004 1.00 79.62 195 SER A CA 1
ATOM 1546 C C . SER A 1 195 ? 5.586 22.030 -20.705 1.00 79.62 195 SER A C 1
ATOM 1548 O O . SER A 1 195 ? 6.735 22.445 -20.624 1.00 79.62 195 SER A O 1
ATOM 1550 N N . ASN A 1 196 ? 4.708 22.107 -19.697 1.00 74.75 196 ASN A N 1
ATOM 1551 C CA . ASN A 1 196 ? 5.006 22.654 -18.372 1.00 74.75 196 ASN A CA 1
ATOM 1552 C C . ASN A 1 196 ? 4.857 21.572 -17.289 1.00 74.75 196 ASN A C 1
ATOM 1554 O O . ASN A 1 196 ? 3.797 21.477 -16.666 1.00 74.75 196 ASN A O 1
ATOM 1558 N N . PRO A 1 197 ? 5.904 20.766 -17.034 1.00 58.47 197 PRO A N 1
ATOM 1559 C CA . PRO A 1 197 ? 5.852 19.722 -16.010 1.00 58.47 197 PRO A CA 1
ATOM 1560 C C . PRO A 1 197 ? 5.636 20.278 -14.589 1.00 58.47 197 PRO A C 1
ATOM 1562 O O . PRO A 1 197 ? 5.056 19.586 -13.757 1.00 58.47 197 PRO A O 1
ATOM 1565 N N . ASP A 1 198 ? 6.005 21.538 -14.332 1.00 55.72 198 ASP A N 1
ATOM 1566 C CA . ASP A 1 198 ? 5.905 22.185 -13.013 1.00 55.72 198 ASP A CA 1
ATOM 1567 C C . ASP A 1 198 ? 4.471 22.598 -12.618 1.00 55.72 198 ASP A C 1
ATOM 1569 O O . ASP A 1 198 ? 4.239 23.047 -11.501 1.00 55.72 198 ASP A O 1
ATOM 1573 N N . ARG A 1 199 ? 3.486 22.465 -13.520 1.00 46.59 199 ARG A N 1
ATOM 1574 C CA . ARG A 1 199 ? 2.066 22.787 -13.253 1.00 46.59 199 ARG A CA 1
ATOM 1575 C C . ARG A 1 199 ? 1.222 21.592 -12.797 1.00 46.59 199 ARG A C 1
ATOM 1577 O O . ARG A 1 199 ? 0.037 21.768 -12.533 1.00 46.59 199 ARG A O 1
ATOM 1584 N N . LEU A 1 200 ? 1.802 20.391 -12.770 1.00 43.59 200 LEU A N 1
ATOM 1585 C CA . LEU A 1 200 ? 1.110 19.137 -12.440 1.00 43.59 200 LEU A CA 1
ATOM 1586 C C . LEU A 1 200 ? 1.304 18.692 -10.977 1.00 43.59 200 LEU A C 1
ATOM 1588 O O . LEU A 1 200 ? 0.815 17.623 -10.607 1.00 43.59 200 LEU A O 1
ATOM 1592 N N . THR A 1 201 ? 2.006 19.488 -10.165 1.00 37.06 201 THR A N 1
ATOM 1593 C CA . THR A 1 201 ? 2.105 19.352 -8.699 1.00 37.06 201 THR A CA 1
ATOM 1594 C C . THR A 1 201 ? 1.133 20.291 -8.009 1.00 37.06 201 THR A C 1
ATOM 1596 O O . THR A 1 201 ? 0.448 19.832 -7.072 1.00 37.06 201 THR A O 1
#

Radius of gyration: 28.7 Å; chains: 1; bounding box: 75×43×80 Å

Foldseek 3Di:
DDALVVVLVVLFAKDKDKDDAQDDPVRVLLVVLQVVLVVSQPPDADDFDWDWDFDDDPDDDDDTDTDTDTDCPRPCVVCPRPGDSVQWDKAWQPDDDRRDIDITMIGTDDCRRPVVSVVCNLLPDDDDDDDDDDPQWDFPVNDPPGHTPGGDDDPPDDPVVVVVVVVVVVVVVLCVVCVSNVHDPPDPVSVVCVVCVVVVD

pLDDT: mean 85.44, std 10.43, range [37.06, 96.69]

Sequence (201 aa):
MSRRVELFRCLQGLLSVYKPPGQEIAQFRSRLAKKIANEFNKLPWETERIRTRVLTKSDDVKLPSIATEIDFVDNPLVIGRRFLHGDVVLNFIDPLPDYASGLQLIGVGEVGAYAYSDAIHRNVYPKSYHLIGMFGHASSNNLSTGSIIYRSPWKHITRPKIDRIIASLQFKARSASLLQAGLIPNSQKAFEALSNPDRLT

InterPro domains:
  IPR020103 Pseudouridine synthase, catalytic domain superfamily [SSF55120] (12-193)
  IPR039048 Mitochondrial pseudouridylate synthase Trub2 [PTHR13195] (6-192)